Protein AF-A0A221R7F3-F1 (afdb_monomer)

Structure (mmCIF, N/CA/C/O backbone):
data_AF-A0A221R7F3-F1
#
_entry.id   AF-A0A221R7F3-F1
#
loop_
_atom_site.group_PDB
_atom_site.id
_atom_site.type_symbol
_atom_site.label_atom_id
_atom_site.label_alt_id
_atom_site.label_comp_id
_atom_site.label_asym_id
_atom_site.label_entity_id
_atom_site.label_seq_id
_atom_site.pdbx_PDB_ins_code
_atom_site.Cartn_x
_atom_site.Cartn_y
_atom_site.Cartn_z
_atom_site.occupancy
_atom_site.B_iso_or_equiv
_atom_site.auth_seq_id
_atom_site.auth_comp_id
_atom_site.auth_asym_id
_atom_site.auth_atom_id
_atom_site.pdbx_PDB_model_num
ATOM 1 N N . MET A 1 1 ? 41.315 43.083 26.902 1.00 39.09 1 MET A N 1
ATOM 2 C CA . MET A 1 1 ? 41.160 41.706 27.419 1.00 39.09 1 MET A CA 1
ATOM 3 C C . MET A 1 1 ? 39.723 41.309 27.113 1.00 39.09 1 MET A C 1
ATOM 5 O O . MET A 1 1 ? 38.837 41.989 27.598 1.00 39.09 1 MET A O 1
ATOM 9 N N . GLN A 1 2 ? 39.518 40.614 25.988 1.00 39.66 2 GLN A N 1
ATOM 10 C CA . GLN A 1 2 ? 39.105 39.194 25.929 1.00 39.66 2 GLN A CA 1
ATOM 11 C C . GLN A 1 2 ? 37.673 38.991 26.479 1.00 39.66 2 GLN A C 1
ATOM 13 O O . GLN A 1 2 ? 37.412 39.349 27.614 1.00 39.66 2 GLN A O 1
ATOM 18 N N . GLY A 1 3 ? 36.706 38.447 25.741 1.00 36.62 3 GLY A N 1
ATOM 19 C CA . GLY A 1 3 ? 36.850 37.648 24.535 1.00 36.62 3 GLY A CA 1
ATOM 20 C C . GLY A 1 3 ? 35.548 37.349 23.797 1.00 36.62 3 GLY A C 1
ATOM 21 O O . GLY A 1 3 ? 34.474 37.872 24.091 1.00 36.62 3 GLY A O 1
ATOM 22 N N . ASP A 1 4 ? 35.761 36.523 22.783 1.00 44.12 4 ASP A N 1
ATOM 23 C CA . ASP A 1 4 ? 34.890 36.139 21.688 1.00 44.12 4 ASP A CA 1
ATOM 24 C C . ASP A 1 4 ? 33.614 35.406 22.110 1.00 44.12 4 ASP A C 1
ATOM 26 O O . ASP A 1 4 ? 33.637 34.482 22.921 1.00 44.12 4 ASP A O 1
ATOM 30 N N . THR A 1 5 ? 32.508 35.725 21.436 1.00 47.00 5 THR A N 1
ATOM 31 C CA . THR A 1 5 ? 31.373 34.808 21.278 1.00 47.00 5 THR A CA 1
ATOM 32 C C . THR A 1 5 ? 31.070 34.652 19.790 1.00 47.00 5 THR A C 1
ATOM 34 O O . THR A 1 5 ? 30.544 35.544 19.128 1.00 47.00 5 THR A O 1
ATOM 37 N N . MET A 1 6 ? 31.466 33.499 19.245 1.00 37.44 6 MET A N 1
ATOM 38 C CA . MET A 1 6 ? 31.156 33.072 17.882 1.00 37.44 6 MET A CA 1
ATOM 39 C C . MET A 1 6 ? 29.653 32.807 17.739 1.00 37.44 6 MET A C 1
ATOM 41 O O . MET A 1 6 ? 29.117 31.863 18.316 1.00 37.44 6 MET A O 1
ATOM 45 N N . SER A 1 7 ? 28.994 33.615 16.911 1.00 35.41 7 SER A N 1
ATOM 46 C CA . SER A 1 7 ? 27.656 33.356 16.381 1.00 35.41 7 SER A CA 1
ATOM 47 C C . SER A 1 7 ? 27.761 32.355 15.225 1.00 35.41 7 SER A C 1
ATOM 49 O O . SER A 1 7 ? 28.368 32.657 14.198 1.00 35.41 7 SER A O 1
ATOM 51 N N . ARG A 1 8 ? 27.210 31.145 15.389 1.00 36.91 8 ARG A N 1
ATOM 52 C CA . ARG A 1 8 ? 27.026 30.189 14.285 1.00 36.91 8 ARG A CA 1
ATOM 53 C C . ARG A 1 8 ? 25.628 30.365 13.704 1.00 36.91 8 ARG A C 1
ATOM 55 O O . ARG A 1 8 ? 24.631 29.964 14.295 1.00 36.91 8 ARG A O 1
ATOM 62 N N . SER A 1 9 ? 25.589 30.973 12.530 1.00 36.53 9 SER A N 1
ATOM 63 C CA . SER A 1 9 ? 24.445 31.081 11.635 1.00 36.53 9 SER A CA 1
ATOM 64 C C . SER A 1 9 ? 24.071 29.704 11.073 1.00 36.53 9 SER A C 1
ATOM 66 O O . SER A 1 9 ? 24.846 29.079 10.353 1.00 36.53 9 SER A O 1
ATOM 68 N N . ASN A 1 10 ? 22.859 29.240 11.383 1.00 32.44 10 ASN A N 1
ATOM 69 C CA . ASN A 1 10 ? 22.237 28.085 10.737 1.00 32.44 10 ASN A CA 1
ATOM 70 C C . ASN A 1 10 ? 21.698 28.516 9.362 1.00 32.44 10 ASN A C 1
ATOM 72 O O . ASN A 1 10 ? 20.766 29.318 9.275 1.00 32.44 10 ASN A O 1
ATOM 76 N N . HIS A 1 11 ? 22.286 28.001 8.284 1.00 32.34 11 HIS A N 1
ATOM 77 C CA . HIS A 1 11 ? 21.732 28.101 6.936 1.00 32.34 11 HIS A CA 1
ATOM 78 C C . HIS A 1 11 ? 20.815 26.907 6.665 1.00 32.34 11 HIS A C 1
ATOM 80 O O . HIS A 1 11 ? 21.277 25.786 6.482 1.00 32.34 11 HIS A O 1
ATOM 86 N N . SER A 1 12 ? 19.510 27.167 6.599 1.00 35.22 12 SER A N 1
ATOM 87 C CA . SER A 1 12 ? 18.543 26.276 5.958 1.00 35.22 12 SER A CA 1
ATOM 88 C C . SER A 1 12 ? 18.520 26.569 4.455 1.00 35.22 12 SER A C 1
ATOM 90 O O . SER A 1 12 ? 18.252 27.720 4.091 1.00 35.22 12 SER A O 1
ATOM 92 N N . PRO A 1 13 ? 18.715 25.592 3.553 1.00 33.84 13 PRO A N 1
ATOM 93 C CA . PRO A 1 13 ? 18.358 25.797 2.163 1.00 33.84 13 PRO A CA 1
ATOM 94 C C . PRO A 1 13 ? 16.855 25.551 2.000 1.00 33.84 13 PRO A C 1
ATOM 96 O O . PRO A 1 13 ? 16.343 24.442 2.134 1.00 33.84 13 PRO A O 1
ATOM 99 N N . ARG A 1 14 ? 16.146 26.645 1.724 1.00 38.03 14 ARG A N 1
ATOM 100 C CA . ARG A 1 14 ? 14.809 26.650 1.132 1.00 38.03 14 ARG A CA 1
ATOM 101 C C . ARG A 1 14 ? 14.922 26.082 -0.282 1.00 38.03 14 ARG A C 1
ATOM 103 O O . ARG A 1 14 ? 15.573 26.707 -1.115 1.00 38.03 14 ARG A O 1
ATOM 110 N N . PHE A 1 15 ? 14.274 24.956 -0.571 1.00 32.50 15 PHE A N 1
ATOM 111 C CA . PHE A 1 15 ? 14.048 24.559 -1.958 1.00 32.50 15 PHE A CA 1
ATOM 112 C C . PHE A 1 15 ? 12.780 25.224 -2.490 1.00 32.50 15 PHE A C 1
ATOM 114 O O . PHE A 1 15 ? 11.710 25.196 -1.882 1.00 32.50 15 PHE A O 1
ATOM 121 N N . ILE A 1 16 ? 12.996 25.924 -3.596 1.00 37.62 16 ILE A N 1
ATOM 122 C CA . ILE A 1 16 ? 12.083 26.789 -4.328 1.00 37.62 16 ILE A CA 1
ATOM 123 C C . ILE A 1 16 ? 11.103 25.935 -5.138 1.00 37.62 16 ILE A C 1
ATOM 125 O O . ILE A 1 16 ? 11.437 24.863 -5.630 1.00 37.62 16 ILE A O 1
ATOM 129 N N . ALA A 1 17 ? 9.884 26.448 -5.265 1.00 30.77 17 ALA A N 1
ATOM 130 C CA . ALA A 1 17 ? 8.783 25.862 -6.005 1.00 30.77 17 ALA A CA 1
ATOM 131 C C . ALA A 1 17 ? 8.855 26.101 -7.532 1.00 30.77 17 ALA A C 1
ATOM 133 O O . ALA A 1 17 ? 9.401 27.108 -7.977 1.00 30.77 17 ALA A O 1
ATOM 134 N N . ARG A 1 18 ? 8.092 25.261 -8.256 1.00 30.94 18 ARG A N 1
ATOM 135 C CA . ARG A 1 18 ? 7.460 25.446 -9.588 1.00 30.94 18 ARG A CA 1
ATOM 136 C C . A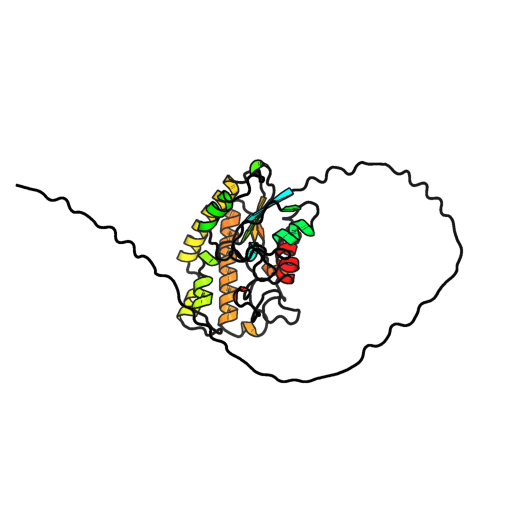RG A 1 18 ? 8.278 25.153 -10.855 1.00 30.94 18 ARG A C 1
ATOM 138 O O . ARG A 1 18 ? 9.318 25.751 -11.087 1.00 30.94 18 ARG A O 1
ATOM 145 N N . GLY A 1 19 ? 7.645 24.398 -11.763 1.00 25.83 19 GLY A N 1
ATOM 146 C CA . GLY A 1 19 ? 7.848 24.523 -13.213 1.00 25.83 19 GLY A CA 1
ATOM 147 C C . GLY A 1 19 ? 7.635 23.229 -13.999 1.00 25.83 19 GLY A C 1
ATOM 148 O O . GLY A 1 19 ? 8.422 22.308 -13.861 1.00 25.83 19 GLY A O 1
ATOM 149 N N . LEU A 1 20 ? 6.583 23.185 -14.822 1.00 36.91 20 LEU A N 1
ATOM 150 C CA . LEU A 1 20 ? 6.204 22.092 -15.728 1.00 36.91 20 LEU A CA 1
ATOM 151 C C . LEU A 1 20 ? 7.287 21.730 -16.759 1.00 36.91 20 LEU A C 1
ATOM 153 O O . LEU A 1 20 ? 7.950 22.626 -17.277 1.00 36.91 20 LEU A O 1
ATOM 157 N N . LEU A 1 21 ? 7.279 20.473 -17.221 1.00 26.44 21 LEU A N 1
ATOM 158 C CA . LEU A 1 21 ? 7.382 20.194 -18.656 1.00 26.44 21 LEU A CA 1
ATOM 159 C C . LEU A 1 21 ? 6.653 18.889 -19.015 1.00 26.44 21 LEU A C 1
ATOM 161 O O . LEU A 1 21 ? 7.060 17.797 -18.632 1.00 26.44 21 LEU A O 1
ATOM 165 N N . ALA A 1 22 ? 5.557 19.038 -19.755 1.00 36.09 22 ALA A N 1
ATOM 166 C CA . ALA A 1 22 ? 4.921 17.967 -20.503 1.00 36.09 22 ALA A CA 1
ATOM 167 C C . ALA A 1 22 ? 5.828 17.556 -21.669 1.00 36.09 22 ALA A C 1
ATOM 169 O O . ALA A 1 22 ? 6.377 18.429 -22.342 1.00 36.09 22 ALA A O 1
ATOM 170 N N . LEU A 1 23 ? 5.923 16.259 -21.966 1.00 27.02 23 LEU A N 1
ATOM 171 C CA . LEU A 1 23 ? 6.353 15.802 -23.283 1.00 27.02 23 LEU A CA 1
ATOM 172 C C . LEU A 1 23 ? 5.525 14.586 -23.704 1.00 27.02 23 LEU A C 1
ATOM 174 O O . LEU A 1 23 ? 5.633 13.502 -23.139 1.00 27.02 23 LEU A O 1
ATOM 178 N N . ALA A 1 24 ? 4.674 14.819 -24.697 1.00 32.50 24 ALA A N 1
ATOM 179 C CA . ALA A 1 24 ? 3.958 13.802 -25.444 1.00 32.50 24 ALA A CA 1
ATOM 180 C C . ALA A 1 24 ? 4.925 13.005 -26.334 1.00 32.50 24 ALA A C 1
ATOM 182 O O . ALA A 1 24 ? 5.857 13.578 -26.902 1.00 32.50 24 ALA A O 1
ATOM 183 N N . ALA A 1 25 ? 4.639 11.722 -26.551 1.00 29.70 25 ALA A N 1
ATOM 184 C CA . ALA A 1 25 ? 5.137 10.991 -27.709 1.00 29.70 25 ALA A CA 1
ATOM 185 C C . ALA A 1 25 ? 4.028 10.091 -28.265 1.00 29.70 25 ALA A C 1
ATOM 187 O O . ALA A 1 25 ? 3.532 9.186 -27.601 1.00 29.70 25 ALA A O 1
ATOM 188 N N . ALA A 1 26 ? 3.627 10.409 -29.492 1.00 30.19 26 ALA A N 1
ATOM 189 C CA . ALA A 1 26 ? 2.661 9.691 -30.303 1.00 30.19 26 ALA A CA 1
ATOM 190 C C . ALA A 1 26 ? 3.291 8.451 -30.955 1.00 30.19 26 ALA A C 1
ATOM 192 O O . ALA A 1 26 ? 4.431 8.518 -31.411 1.00 30.19 26 ALA A O 1
ATOM 193 N N . VAL A 1 27 ? 2.511 7.378 -31.124 1.00 34.59 27 VAL A N 1
ATOM 194 C CA . VAL A 1 27 ? 2.710 6.399 -32.205 1.00 34.59 27 VAL A CA 1
ATOM 195 C C . VAL A 1 27 ? 1.352 6.084 -32.831 1.00 34.59 27 VAL A C 1
ATOM 197 O O . VAL A 1 27 ? 0.358 5.890 -32.136 1.00 34.59 27 VAL A O 1
ATOM 200 N N . GLY A 1 28 ? 1.323 6.159 -34.161 1.00 29.34 28 GLY A N 1
ATOM 201 C CA . GLY A 1 28 ? 0.130 6.240 -34.992 1.00 29.34 28 GLY A CA 1
ATOM 202 C C . GLY A 1 28 ? -0.582 4.924 -35.320 1.00 29.34 28 GLY A C 1
ATOM 203 O O . GLY A 1 28 ? -0.077 3.823 -35.128 1.00 29.34 28 GLY A O 1
ATOM 204 N N . LEU A 1 29 ? -1.782 5.143 -35.863 1.00 30.66 29 LEU A N 1
ATOM 205 C CA . LEU A 1 29 ? -2.780 4.232 -36.424 1.00 30.66 29 LEU A CA 1
ATOM 206 C C . LEU A 1 29 ? -2.246 3.088 -37.303 1.00 30.66 29 LEU A C 1
ATOM 208 O O . LEU A 1 29 ? -1.487 3.319 -38.242 1.00 30.66 29 LEU A O 1
ATOM 212 N N . ALA A 1 30 ? -2.912 1.936 -37.186 1.00 33.00 30 ALA A N 1
ATOM 213 C CA . ALA A 1 30 ? -3.461 1.243 -38.350 1.00 33.00 30 ALA A CA 1
ATOM 214 C C . ALA A 1 30 ? -4.866 0.710 -38.020 1.00 33.00 30 ALA A C 1
ATOM 216 O O . ALA A 1 30 ? -5.049 -0.120 -37.133 1.00 33.00 30 ALA A O 1
ATOM 217 N N . ALA A 1 31 ? -5.861 1.243 -38.730 1.00 32.12 31 ALA A N 1
ATOM 218 C CA . ALA A 1 31 ? -7.251 0.819 -38.691 1.00 32.12 31 ALA A CA 1
ATOM 219 C C . ALA A 1 31 ? -7.449 -0.454 -39.529 1.00 32.12 31 ALA A C 1
ATOM 221 O O . ALA A 1 31 ? -6.941 -0.554 -40.643 1.00 32.12 31 ALA A O 1
ATOM 222 N N . GLY A 1 32 ? -8.251 -1.384 -39.017 1.00 31.16 32 GLY A N 1
ATOM 223 C CA . GLY A 1 32 ? -8.775 -2.528 -39.756 1.00 31.16 32 GLY A CA 1
ATOM 224 C C . GLY A 1 32 ? -10.171 -2.850 -39.242 1.00 31.16 32 GLY A C 1
ATOM 225 O O . GLY A 1 32 ? -10.326 -3.584 -38.273 1.00 31.16 32 GLY A O 1
ATOM 226 N N . ALA A 1 33 ? -11.178 -2.231 -39.855 1.00 33.19 33 ALA A N 1
ATOM 227 C CA . ALA A 1 33 ? -12.586 -2.448 -39.560 1.00 33.19 33 ALA A CA 1
ATOM 228 C C . ALA A 1 33 ? -13.038 -3.828 -40.070 1.00 33.19 33 ALA A C 1
ATOM 230 O O . ALA A 1 33 ? -12.963 -4.105 -41.265 1.00 33.19 33 ALA A O 1
ATOM 231 N N . GLY A 1 34 ? -13.547 -4.662 -39.164 1.00 31.09 34 GLY A N 1
ATOM 232 C CA . GLY A 1 34 ? -14.314 -5.866 -39.470 1.00 31.09 34 GLY A CA 1
ATOM 233 C C . GLY A 1 34 ? -15.691 -5.743 -38.830 1.00 31.09 34 GLY A C 1
ATOM 234 O O . GLY A 1 34 ? -15.816 -5.732 -37.610 1.00 31.09 34 GLY A O 1
ATOM 235 N N . ILE A 1 35 ? -16.707 -5.570 -39.669 1.00 35.06 35 ILE A N 1
ATOM 236 C CA . ILE A 1 35 ? -18.103 -5.334 -39.312 1.00 35.06 35 ILE A CA 1
ATOM 237 C C . ILE A 1 35 ? -18.905 -6.648 -39.427 1.00 35.06 35 ILE A C 1
ATOM 239 O O . ILE A 1 35 ? -18.779 -7.340 -40.435 1.00 35.06 35 ILE A O 1
ATOM 243 N N . MET A 1 36 ? -19.803 -6.856 -38.446 1.00 32.38 36 MET A N 1
ATOM 244 C CA . MET A 1 36 ? -21.012 -7.719 -38.399 1.00 32.38 36 MET A CA 1
ATOM 245 C C . MET A 1 36 ? -20.862 -9.257 -38.248 1.00 32.38 36 MET A C 1
ATOM 247 O O . MET A 1 36 ? -19.869 -9.820 -38.696 1.00 32.38 36 MET A O 1
ATOM 251 N N . PRO A 1 37 ? -21.917 -9.985 -37.788 1.00 37.97 37 PRO A N 1
ATOM 252 C CA . PRO A 1 37 ? -23.093 -9.568 -37.003 1.00 37.97 37 PRO A CA 1
ATOM 253 C C . PRO A 1 37 ? -23.388 -10.449 -35.766 1.00 37.97 37 PRO A C 1
ATOM 255 O O . PRO A 1 37 ? -22.953 -11.590 -35.639 1.00 37.97 37 PRO A O 1
ATOM 258 N N . ALA A 1 38 ? -24.225 -9.898 -34.885 1.00 37.22 38 ALA A N 1
ATOM 259 C CA . ALA A 1 38 ? -24.923 -10.604 -33.820 1.00 37.22 38 ALA A CA 1
ATOM 260 C C . ALA A 1 38 ? -25.932 -11.620 -34.386 1.00 37.22 38 ALA A C 1
ATOM 262 O O . ALA A 1 38 ? -26.772 -11.272 -35.218 1.00 37.22 38 ALA A O 1
ATOM 263 N N . SER A 1 39 ? -25.883 -12.858 -33.899 1.00 39.97 39 SER A N 1
ATOM 264 C CA . SER A 1 39 ? -26.892 -13.889 -34.151 1.00 39.97 39 SER A CA 1
ATOM 265 C C . SER A 1 39 ? -27.828 -14.031 -32.949 1.00 39.97 39 SER A C 1
ATOM 267 O O . SER A 1 39 ? -27.395 -14.161 -31.805 1.00 39.97 39 SER A O 1
ATOM 269 N N . ALA A 1 40 ? -29.118 -13.963 -33.264 1.00 35.16 40 ALA A N 1
ATOM 270 C CA . ALA A 1 40 ? -30.270 -13.928 -32.381 1.00 35.16 40 ALA A CA 1
ATOM 271 C C . ALA A 1 40 ? -30.447 -15.179 -31.500 1.00 35.16 40 ALA A C 1
ATOM 273 O O . ALA A 1 40 ? -30.196 -16.303 -31.931 1.00 35.16 40 ALA A O 1
ATOM 274 N N . ALA A 1 41 ? -30.972 -14.963 -30.293 1.00 41.28 41 ALA A N 1
ATOM 275 C CA . ALA A 1 41 ? -31.596 -16.001 -29.479 1.00 41.28 41 ALA A CA 1
ATOM 276 C C . ALA A 1 41 ? -33.023 -16.298 -29.998 1.00 41.28 41 ALA A C 1
ATOM 278 O O . ALA A 1 41 ? -33.723 -15.357 -30.387 1.00 41.28 41 ALA A O 1
ATOM 279 N N . PRO A 1 42 ? -33.480 -17.563 -30.006 1.00 44.56 42 PRO A N 1
ATOM 280 C CA . PRO A 1 42 ? -34.857 -17.903 -30.352 1.00 44.56 42 PRO A CA 1
ATOM 281 C C . PRO A 1 42 ? -35.838 -17.650 -29.183 1.00 44.56 42 PRO A C 1
ATOM 283 O O . PRO A 1 42 ? -35.414 -17.584 -28.026 1.00 44.56 42 PRO A O 1
ATOM 286 N N . PRO A 1 43 ? -37.147 -17.493 -29.477 1.00 43.72 43 PRO A N 1
ATOM 287 C CA . PRO A 1 43 ? -38.195 -17.243 -28.491 1.00 43.72 43 PRO A CA 1
ATOM 288 C C . PRO A 1 43 ? -38.598 -18.525 -27.750 1.00 43.72 43 PRO A C 1
ATOM 290 O O . PRO A 1 43 ? -38.314 -19.633 -28.195 1.00 43.72 43 PRO A O 1
ATOM 293 N N . GLY A 1 44 ? -39.229 -18.336 -26.590 1.00 36.91 44 GLY A N 1
ATOM 294 C CA . GLY A 1 44 ? -39.457 -19.374 -25.594 1.00 36.91 44 GLY A CA 1
ATOM 295 C C . GLY A 1 44 ? -40.552 -20.393 -25.888 1.00 36.91 44 GLY A C 1
ATOM 296 O O . GLY A 1 44 ? -41.336 -20.254 -26.821 1.00 36.91 44 GLY A O 1
ATOM 297 N N . ASP A 1 45 ? -40.615 -21.368 -24.983 1.00 37.25 45 ASP A N 1
ATOM 298 C CA . ASP A 1 45 ? -41.715 -22.310 -24.846 1.00 37.25 45 ASP A CA 1
ATOM 299 C C . ASP A 1 45 ? -42.454 -22.060 -23.529 1.00 37.25 45 ASP A C 1
ATOM 301 O O . ASP A 1 45 ? -41.885 -22.050 -22.434 1.00 37.25 45 ASP A O 1
ATOM 305 N N . GLN A 1 46 ? -43.751 -21.818 -23.686 1.00 38.97 46 GLN A N 1
ATOM 306 C CA . GLN A 1 46 ? -44.770 -21.891 -22.655 1.00 38.97 46 GLN A CA 1
ATOM 307 C C . GLN A 1 46 ? -45.106 -23.371 -22.474 1.00 38.97 46 GLN A C 1
ATOM 309 O O . GLN A 1 46 ? -45.739 -23.943 -23.358 1.00 38.97 46 GLN A O 1
ATOM 314 N N . ASP A 1 47 ? -44.731 -23.978 -21.346 1.00 43.25 47 ASP A N 1
ATOM 315 C CA . ASP A 1 47 ? -45.283 -25.280 -20.968 1.00 43.25 47 ASP A CA 1
ATOM 316 C C . ASP A 1 47 ? -46.226 -25.134 -19.768 1.00 43.25 47 ASP A C 1
ATOM 318 O O . ASP A 1 47 ? -45.851 -24.843 -18.628 1.00 43.25 47 ASP A O 1
ATOM 322 N N . THR A 1 48 ? -47.505 -25.275 -20.092 1.00 47.72 48 THR A N 1
ATOM 323 C CA . THR A 1 48 ? -48.650 -25.371 -19.197 1.00 47.72 48 THR A CA 1
ATOM 324 C C . THR A 1 48 ? -48.690 -26.765 -18.578 1.00 47.72 48 THR A C 1
ATOM 326 O O . THR A 1 48 ? -48.985 -27.729 -19.279 1.00 47.72 48 THR A O 1
ATOM 329 N N . GLY A 1 49 ? -48.482 -26.906 -17.265 1.00 36.41 49 GLY A N 1
ATOM 330 C CA . GLY A 1 49 ? -48.482 -28.254 -16.692 1.00 36.41 49 GLY A CA 1
ATOM 331 C C . GLY A 1 49 ? -48.536 -28.371 -15.174 1.00 36.41 49 GLY A C 1
ATOM 332 O O . GLY A 1 49 ? -47.533 -28.638 -14.534 1.00 36.41 49 GLY A O 1
ATOM 333 N N . VAL A 1 50 ? -49.755 -28.300 -14.639 1.00 41.81 50 VAL A N 1
ATOM 334 C CA . VAL A 1 50 ? -50.236 -29.033 -13.451 1.00 41.81 50 VAL A CA 1
ATOM 335 C C . VAL A 1 50 ? -49.593 -28.701 -12.092 1.00 41.81 50 VAL A C 1
ATOM 337 O O . VAL A 1 50 ? -48.548 -29.201 -11.685 1.00 41.81 50 VAL A O 1
ATOM 340 N N . ALA A 1 51 ? -50.367 -27.949 -11.310 1.00 45.38 51 ALA A N 1
ATOM 341 C CA . ALA A 1 51 ? -50.224 -27.788 -9.873 1.00 45.38 51 ALA A CA 1
ATOM 342 C C . ALA A 1 51 ? -50.109 -29.136 -9.130 1.00 45.38 51 ALA A C 1
ATOM 344 O O . ALA A 1 51 ? -51.023 -29.963 -9.154 1.00 45.38 51 ALA A O 1
ATOM 345 N N . ARG A 1 52 ? -49.031 -29.307 -8.360 1.00 43.84 52 ARG A N 1
ATOM 346 C CA . ARG A 1 52 ? -49.018 -30.162 -7.168 1.00 43.84 52 ARG A CA 1
ATOM 347 C C . ARG A 1 52 ? -48.709 -29.292 -5.960 1.00 43.84 52 ARG A C 1
ATOM 349 O O . ARG A 1 52 ? -47.597 -28.806 -5.794 1.00 43.84 52 ARG A O 1
ATOM 356 N N . ALA A 1 53 ? -49.724 -29.097 -5.124 1.00 46.44 53 ALA A N 1
ATOM 357 C CA . ALA A 1 53 ? -49.572 -28.503 -3.809 1.00 46.44 53 ALA A CA 1
ATOM 358 C C . ALA A 1 53 ? -48.685 -29.416 -2.950 1.00 46.44 53 ALA A C 1
ATOM 360 O O . ALA A 1 53 ? -49.101 -30.507 -2.561 1.00 46.44 53 ALA A O 1
ATOM 361 N N . VAL A 1 54 ? -47.465 -28.971 -2.659 1.00 45.53 54 VAL A N 1
ATOM 362 C CA . VAL A 1 54 ? -46.622 -29.565 -1.619 1.00 45.53 54 VAL A CA 1
ATOM 363 C C . VAL A 1 54 ? -46.781 -28.679 -0.389 1.00 45.53 54 VAL A C 1
ATOM 365 O O . VAL A 1 54 ? -46.219 -27.588 -0.314 1.00 45.53 54 VAL A O 1
ATOM 368 N N . GLN A 1 55 ? -47.621 -29.105 0.555 1.00 49.97 55 GLN A N 1
ATOM 369 C CA . GLN A 1 55 ? -47.696 -28.479 1.874 1.00 49.97 55 GLN A CA 1
ATOM 370 C C . GLN A 1 55 ? -46.430 -28.848 2.652 1.00 49.97 55 GLN A C 1
ATOM 372 O O . GLN A 1 55 ? -46.381 -29.871 3.329 1.00 49.97 55 GLN A O 1
ATOM 377 N N . SER A 1 56 ? -45.400 -28.011 2.559 1.00 48.62 56 SER A N 1
ATOM 378 C CA . SER A 1 56 ? -44.290 -28.031 3.510 1.00 48.62 56 SER A CA 1
ATOM 379 C C . SER A 1 56 ? -44.617 -27.075 4.648 1.00 48.62 56 SER A C 1
ATOM 381 O O . SER A 1 56 ? -44.476 -25.860 4.522 1.00 48.62 56 SER A O 1
ATOM 383 N N . ALA A 1 57 ? -45.058 -27.631 5.776 1.00 53.34 57 ALA A N 1
ATOM 384 C CA . ALA A 1 57 ? -45.121 -26.926 7.048 1.00 53.34 57 ALA A CA 1
ATOM 385 C C . ALA A 1 57 ? -43.689 -26.638 7.538 1.00 53.34 57 ALA A C 1
ATOM 387 O O . ALA A 1 57 ? -43.135 -27.357 8.368 1.00 53.34 57 ALA A O 1
ATOM 388 N N . ALA A 1 58 ? -43.066 -25.587 7.002 1.00 51.47 58 ALA A N 1
ATOM 389 C CA . ALA A 1 58 ? -41.835 -25.039 7.547 1.00 51.47 58 ALA A CA 1
ATOM 390 C C . ALA A 1 58 ? -42.195 -24.179 8.762 1.00 51.47 58 ALA A C 1
ATOM 392 O O . ALA A 1 58 ? -42.709 -23.067 8.650 1.00 51.47 58 ALA A O 1
ATOM 393 N N . LYS A 1 59 ? -41.949 -24.730 9.950 1.00 44.75 59 LYS A N 1
ATOM 394 C CA . LYS A 1 59 ? -42.007 -24.013 11.221 1.00 44.75 59 LYS A CA 1
ATOM 395 C C . LYS A 1 59 ? -40.961 -22.893 11.165 1.00 44.75 59 LYS A C 1
ATOM 397 O O . LYS A 1 59 ? -39.774 -23.144 11.353 1.00 44.75 59 LYS A O 1
ATOM 402 N N . ALA A 1 60 ? -41.399 -21.675 10.853 1.00 49.47 60 ALA A N 1
ATOM 403 C CA . ALA A 1 60 ? -40.569 -20.479 10.879 1.00 49.47 60 ALA A CA 1
ATOM 404 C C . ALA A 1 60 ? -40.131 -20.209 12.326 1.00 49.47 60 ALA A C 1
ATOM 406 O O . ALA A 1 60 ? -40.846 -19.597 13.118 1.00 49.47 60 ALA A O 1
ATOM 407 N N . GLY A 1 61 ? -38.956 -20.719 12.692 1.00 45.41 61 GLY A N 1
ATOM 408 C CA . GLY A 1 61 ? -38.238 -20.269 13.873 1.00 45.41 61 GLY A CA 1
ATOM 409 C C . GLY A 1 61 ? -37.745 -18.853 13.612 1.00 45.41 61 GLY A C 1
ATOM 410 O O . GLY A 1 61 ? -36.755 -18.668 12.911 1.00 45.41 61 GLY A O 1
ATOM 411 N N . GLY A 1 62 ? -38.452 -17.862 14.156 1.00 47.66 62 GLY A N 1
ATOM 412 C CA . GLY A 1 62 ? -38.057 -16.454 14.176 1.00 47.66 62 GLY A CA 1
ATOM 413 C C . GLY A 1 62 ? -36.826 -16.218 15.050 1.00 47.66 62 GLY A C 1
ATOM 414 O O . GLY A 1 62 ? -36.905 -15.555 16.082 1.00 47.66 62 GLY A O 1
ATOM 415 N N . GLY A 1 63 ? -35.681 -16.767 14.647 1.00 46.09 63 GLY A N 1
ATOM 416 C CA . GLY A 1 63 ? -34.394 -16.339 15.165 1.00 46.09 63 GLY A CA 1
ATOM 417 C C . GLY A 1 63 ? -34.147 -14.912 14.696 1.00 46.09 63 GLY A C 1
ATOM 418 O O . GLY A 1 63 ? -33.929 -14.680 13.509 1.00 46.09 63 GLY A O 1
ATOM 419 N N . LYS A 1 64 ? -34.194 -13.948 15.620 1.00 51.59 64 LYS A N 1
ATOM 420 C CA . LYS A 1 64 ? -33.601 -12.623 15.408 1.00 51.59 64 LYS A CA 1
ATOM 421 C C . LYS A 1 64 ? -32.185 -12.852 14.853 1.00 51.59 64 LYS A C 1
ATOM 423 O O . LYS A 1 64 ? -31.466 -13.639 15.475 1.00 51.59 64 LYS A O 1
ATOM 428 N N . PRO A 1 65 ? -31.779 -12.230 13.727 1.00 53.03 65 PRO A N 1
ATOM 429 C CA . PRO A 1 65 ? -30.407 -12.345 13.253 1.00 53.03 65 PRO A CA 1
ATOM 430 C C . PRO A 1 65 ? -29.483 -12.040 14.429 1.00 53.03 65 PRO A C 1
ATOM 432 O O . PRO A 1 65 ? -29.651 -11.009 15.091 1.00 53.03 65 PRO A O 1
ATOM 435 N N . ALA A 1 66 ? -28.572 -12.963 14.745 1.00 55.59 66 ALA A N 1
ATOM 436 C CA . ALA A 1 66 ? -27.507 -12.657 15.686 1.00 55.59 66 ALA A CA 1
ATOM 437 C C . ALA A 1 66 ? -26.835 -11.364 15.194 1.00 55.59 66 ALA A C 1
ATOM 439 O O . ALA A 1 66 ? -26.675 -11.219 13.977 1.00 55.59 66 ALA A O 1
ATOM 440 N N . PRO A 1 67 ? -26.494 -10.408 16.078 1.00 52.56 67 PRO A N 1
ATOM 441 C CA . PRO A 1 67 ? -25.756 -9.228 15.660 1.00 52.56 67 PRO A CA 1
ATOM 442 C C . PRO A 1 67 ? -24.534 -9.694 14.869 1.00 52.56 67 PRO A C 1
ATOM 444 O O . PRO A 1 67 ? -23.677 -10.390 15.412 1.00 52.56 67 PRO A O 1
ATOM 447 N N . SER A 1 68 ? -24.491 -9.371 13.576 1.00 57.75 68 SER A N 1
ATOM 448 C CA . SER A 1 68 ? -23.274 -9.519 12.791 1.00 57.75 68 SER A CA 1
ATOM 449 C C . SER A 1 68 ? -22.307 -8.499 13.372 1.00 57.75 68 SER A C 1
ATOM 451 O O . SER A 1 68 ? -22.468 -7.301 13.147 1.00 57.75 68 SER A O 1
ATOM 453 N N . THR A 1 69 ? -21.395 -8.935 14.238 1.00 84.19 69 THR A N 1
ATOM 454 C CA . THR A 1 69 ? -20.370 -8.048 14.782 1.00 84.19 69 THR A CA 1
ATOM 455 C C . THR A 1 69 ? -19.411 -7.736 13.645 1.00 84.19 69 THR A C 1
ATOM 457 O O . THR A 1 69 ? -18.571 -8.569 13.303 1.00 84.19 69 THR A O 1
ATOM 460 N N . THR A 1 70 ? -19.576 -6.571 13.026 1.00 93.94 70 THR A N 1
ATOM 461 C CA . THR A 1 70 ? -18.632 -6.076 12.030 1.00 93.94 70 THR A CA 1
ATOM 462 C C . THR A 1 70 ? -17.296 -5.757 12.697 1.00 93.94 70 THR A C 1
ATOM 464 O O . THR A 1 70 ? -17.226 -5.350 13.860 1.00 93.94 70 THR A O 1
ATOM 467 N N . VAL A 1 71 ? -16.211 -5.962 11.959 1.00 97.00 71 VAL A N 1
ATOM 468 C CA . VAL A 1 71 ? -14.861 -5.573 12.348 1.00 97.00 71 VAL A CA 1
ATOM 469 C C . VAL A 1 71 ? -14.623 -4.154 11.854 1.00 97.00 71 VAL A C 1
ATOM 471 O O . VAL A 1 71 ? -14.565 -3.909 10.649 1.00 97.00 71 VAL A O 1
ATOM 474 N N . ALA A 1 72 ? -14.459 -3.224 12.796 1.00 98.12 72 ALA A N 1
ATOM 475 C CA . ALA A 1 72 ? -14.064 -1.859 12.483 1.00 98.12 72 ALA A CA 1
ATOM 476 C C . ALA A 1 72 ? -12.673 -1.853 11.831 1.00 98.12 72 ALA A C 1
ATOM 478 O O . ALA A 1 72 ? -11.707 -2.384 12.395 1.00 98.12 72 ALA A O 1
ATOM 479 N N . TYR A 1 73 ? -12.597 -1.245 10.652 1.00 98.69 73 TYR A N 1
ATOM 480 C CA . TYR A 1 73 ? -11.450 -1.292 9.758 1.00 98.69 73 TYR A CA 1
ATOM 481 C C . TYR A 1 73 ? -10.922 0.117 9.454 1.00 98.69 73 TYR A C 1
ATOM 483 O O . TYR A 1 73 ? -11.685 1.037 9.161 1.00 98.69 73 TYR A O 1
ATOM 491 N N . VAL A 1 74 ? -9.602 0.293 9.537 1.00 98.88 74 VAL A N 1
ATOM 492 C CA . VAL A 1 74 ? -8.891 1.519 9.149 1.00 98.88 74 VAL A CA 1
ATOM 493 C C . VAL A 1 74 ? -7.860 1.200 8.068 1.00 98.88 74 VAL A C 1
ATOM 495 O O . VAL A 1 74 ? -7.070 0.270 8.217 1.00 98.88 74 VAL A O 1
ATOM 498 N N . ALA A 1 75 ? -7.822 2.000 7.008 1.00 98.88 75 ALA A N 1
ATOM 499 C CA . ALA A 1 75 ? -6.815 1.892 5.957 1.00 98.88 75 ALA A CA 1
ATOM 500 C C . ALA A 1 75 ? -5.829 3.069 6.023 1.00 98.88 75 ALA A C 1
ATOM 502 O O . ALA A 1 75 ? -6.244 4.224 6.143 1.00 98.88 75 ALA A O 1
ATOM 503 N N . LEU A 1 76 ? -4.530 2.771 5.971 1.00 98.94 76 LEU A N 1
ATOM 504 C CA . LEU A 1 76 ? -3.415 3.726 6.029 1.00 98.94 76 LEU A CA 1
ATOM 505 C C . LEU A 1 76 ? -2.435 3.448 4.886 1.00 98.94 76 LEU A C 1
ATOM 507 O O . LEU A 1 76 ? -2.518 2.412 4.241 1.00 98.94 76 LEU A O 1
ATOM 511 N N . GLY A 1 77 ? -1.456 4.320 4.682 1.00 98.88 77 GLY A N 1
ATOM 512 C CA . GLY A 1 77 ? -0.354 4.062 3.761 1.00 98.88 77 GLY A CA 1
ATOM 513 C C . GLY A 1 77 ? -0.343 4.981 2.553 1.00 98.88 77 GLY A C 1
ATOM 514 O O . GLY A 1 77 ? -0.686 6.159 2.659 1.00 98.88 77 GLY A O 1
ATOM 515 N N . ASP A 1 78 ? 0.103 4.450 1.426 1.00 98.88 78 ASP A N 1
ATOM 516 C CA . ASP A 1 78 ? 0.399 5.211 0.216 1.00 98.88 78 ASP A CA 1
ATOM 517 C C . ASP A 1 78 ? -0.718 5.157 -0.845 1.00 98.88 78 ASP A C 1
ATOM 519 O O . ASP A 1 78 ? -1.870 4.809 -0.563 1.00 98.88 78 ASP A O 1
ATOM 523 N N . SER A 1 79 ? -0.377 5.521 -2.084 1.00 98.56 79 SER A N 1
ATOM 524 C CA . SER A 1 79 ? -1.280 5.554 -3.238 1.00 98.56 79 SER A CA 1
ATOM 525 C C . SER A 1 79 ? -1.991 4.225 -3.504 1.00 98.56 79 SER A C 1
ATOM 527 O O . SER A 1 79 ? -3.155 4.226 -3.916 1.00 98.56 79 SER A O 1
ATOM 529 N N . TYR A 1 80 ? -1.346 3.092 -3.217 1.00 98.81 80 TYR A N 1
ATOM 530 C CA . TYR A 1 80 ? -1.942 1.777 -3.428 1.00 98.81 80 TYR A CA 1
ATOM 531 C C . TYR A 1 80 ? -3.086 1.529 -2.448 1.00 98.81 80 TYR A C 1
ATOM 533 O O . TYR A 1 80 ? -4.119 0.995 -2.836 1.00 98.81 80 TYR A O 1
ATOM 541 N N . THR A 1 81 ? -2.978 1.995 -1.205 1.00 98.88 81 THR A N 1
ATOM 542 C CA . THR A 1 81 ? -4.108 1.938 -0.268 1.00 98.88 81 THR A CA 1
ATOM 543 C C . THR A 1 81 ? -5.128 3.049 -0.513 1.00 98.88 81 THR A C 1
ATOM 545 O O . THR A 1 81 ? -6.326 2.842 -0.302 1.00 98.88 81 THR A O 1
ATOM 548 N N . ALA A 1 82 ? -4.701 4.209 -1.015 1.00 98.81 82 ALA A N 1
ATOM 549 C CA . ALA A 1 82 ? -5.611 5.298 -1.368 1.00 98.81 82 ALA A CA 1
ATOM 550 C C . ALA A 1 82 ? -6.583 4.903 -2.498 1.00 98.81 82 ALA A C 1
ATOM 552 O O . ALA A 1 82 ? -7.751 5.301 -2.478 1.00 98.81 82 ALA A O 1
ATOM 553 N N . GLY A 1 83 ? -6.143 4.061 -3.435 1.00 98.62 83 GLY A N 1
ATOM 554 C CA . GLY A 1 83 ? -6.933 3.678 -4.606 1.00 98.62 83 GLY A CA 1
ATOM 555 C C . GLY A 1 83 ? -6.592 4.464 -5.866 1.00 98.62 83 GLY A C 1
ATOM 556 O O . GLY A 1 83 ? -7.441 4.574 -6.751 1.00 98.62 83 GLY A O 1
ATOM 557 N N . GLN A 1 84 ? -5.403 5.063 -5.927 1.00 98.62 84 GLN A N 1
ATOM 558 C CA . GLN A 1 84 ? -4.933 5.757 -7.121 1.00 98.62 84 GLN A CA 1
ATOM 559 C C . GLN A 1 84 ? -4.918 4.802 -8.315 1.00 98.62 84 GLN A C 1
ATOM 561 O O . GLN A 1 84 ? -4.565 3.641 -8.174 1.00 98.62 84 GLN A O 1
ATOM 566 N N . GLY A 1 85 ? -5.324 5.276 -9.487 1.00 97.88 85 GLY A N 1
ATOM 567 C CA . GLY A 1 85 ? -5.545 4.431 -10.660 1.00 97.88 85 GLY A CA 1
ATOM 568 C C . GLY A 1 85 ? -6.968 3.892 -10.797 1.00 97.88 85 GLY A C 1
ATOM 569 O O . GLY A 1 85 ? -7.298 3.289 -11.819 1.00 97.88 85 GLY A O 1
ATOM 570 N N . ALA A 1 86 ? -7.832 4.119 -9.805 1.00 97.56 86 ALA A N 1
ATOM 571 C CA . ALA A 1 86 ? -9.219 3.677 -9.829 1.00 97.56 86 ALA A CA 1
ATOM 572 C C . ALA A 1 86 ? -10.175 4.797 -9.402 1.00 97.56 86 ALA A C 1
ATOM 574 O O . ALA A 1 86 ? -10.886 4.692 -8.396 1.00 97.56 86 ALA A O 1
ATOM 575 N N . GLY A 1 87 ? -10.184 5.886 -10.177 1.00 94.06 87 GLY A N 1
ATOM 576 C CA . GLY A 1 87 ? -11.128 6.988 -10.005 1.00 94.06 87 GLY A CA 1
ATOM 577 C C . GLY A 1 87 ? -12.609 6.560 -10.101 1.00 94.06 87 GLY A C 1
ATOM 578 O O . GLY A 1 87 ? -12.921 5.438 -10.508 1.00 94.06 87 GLY A O 1
ATOM 579 N N . PRO A 1 88 ? -13.558 7.445 -9.741 1.00 97.06 88 PRO A N 1
ATOM 580 C CA . PRO A 1 88 ? -13.355 8.835 -9.323 1.00 97.06 88 PRO A CA 1
ATOM 581 C C . PRO A 1 88 ? -12.745 8.963 -7.918 1.00 97.06 88 PRO A C 1
ATOM 583 O O . PRO A 1 88 ? -12.801 8.022 -7.125 1.00 97.06 88 PRO A O 1
ATOM 586 N N . TYR A 1 89 ? -12.185 10.138 -7.614 1.00 97.62 89 TYR A N 1
ATOM 587 C CA . TYR A 1 89 ? -11.542 10.448 -6.334 1.00 97.62 89 TYR A CA 1
ATOM 588 C C . TYR A 1 89 ? -12.365 11.456 -5.531 1.00 97.62 89 TYR A C 1
ATOM 590 O O . TYR A 1 89 ? -12.761 12.494 -6.063 1.00 97.62 89 TYR A O 1
ATOM 598 N N . PHE A 1 90 ? -12.583 11.187 -4.241 1.00 95.44 90 PHE A N 1
ATOM 599 C CA . PHE A 1 90 ? -13.189 12.174 -3.334 1.00 95.44 90 PHE A CA 1
ATOM 600 C C . PHE A 1 90 ? -12.148 13.152 -2.772 1.00 95.44 90 PHE A C 1
ATOM 602 O O . PHE A 1 90 ? -12.498 14.234 -2.309 1.00 95.44 90 PHE A O 1
ATOM 609 N N . ASP A 1 91 ? -10.873 12.766 -2.828 1.00 94.81 91 ASP A N 1
ATOM 610 C CA . ASP A 1 91 ? -9.715 13.598 -2.526 1.00 94.81 91 ASP A CA 1
ATOM 611 C C . ASP A 1 91 ? -8.688 13.418 -3.647 1.00 94.81 91 ASP A C 1
ATOM 613 O O . ASP A 1 91 ? -8.057 12.367 -3.765 1.00 94.81 91 ASP A O 1
ATOM 617 N N . THR A 1 92 ? -8.528 14.447 -4.475 1.00 94.50 92 THR A N 1
ATOM 618 C CA . THR A 1 92 ? -7.583 14.463 -5.600 1.00 94.50 92 THR A CA 1
ATOM 619 C C . THR A 1 92 ? -6.159 14.837 -5.187 1.00 94.50 92 THR A C 1
ATOM 621 O O . THR A 1 92 ? -5.253 14.740 -6.003 1.00 94.50 92 THR A O 1
ATOM 624 N N . THR A 1 93 ? -5.936 15.278 -3.944 1.00 96.31 93 THR A N 1
ATOM 625 C CA . THR A 1 93 ? -4.582 15.524 -3.418 1.00 96.31 93 THR A CA 1
ATOM 626 C C . THR A 1 93 ? -3.949 14.204 -3.001 1.00 96.31 93 THR A C 1
ATOM 628 O O . THR A 1 93 ? -2.817 13.912 -3.368 1.00 96.31 93 THR A O 1
ATOM 631 N N . CYS A 1 94 ? -4.706 13.381 -2.276 1.00 98.06 94 CYS A N 1
ATOM 632 C CA . CYS A 1 94 ? -4.256 12.064 -1.836 1.00 98.06 94 CYS A CA 1
ATOM 633 C C . CYS A 1 94 ? -4.638 10.921 -2.789 1.00 98.06 94 CYS A C 1
ATOM 635 O O . CYS A 1 94 ? -4.277 9.781 -2.503 1.00 98.06 94 CYS A O 1
ATOM 637 N N 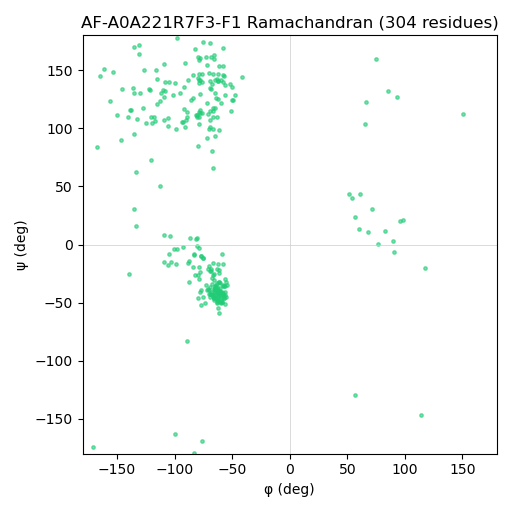. TYR A 1 95 ? -5.361 11.202 -3.880 1.00 98.12 95 TYR A N 1
ATOM 638 C CA . TYR A 1 95 ? -5.918 10.209 -4.813 1.00 98.12 95 TYR A CA 1
ATOM 639 C C . TYR A 1 95 ? -6.728 9.111 -4.110 1.00 98.12 95 TYR A C 1
ATOM 641 O O . TYR A 1 95 ? -6.612 7.921 -4.407 1.00 98.12 95 TYR A O 1
ATOM 649 N N . ARG A 1 96 ? -7.573 9.505 -3.149 1.00 98.44 96 ARG A N 1
ATOM 650 C CA . ARG A 1 96 ? -8.436 8.549 -2.449 1.00 98.44 96 ARG A CA 1
ATOM 651 C C . ARG A 1 96 ? -9.662 8.246 -3.297 1.00 98.44 96 ARG A C 1
ATOM 653 O O . ARG A 1 96 ? -10.505 9.122 -3.516 1.00 98.44 96 ARG A O 1
ATOM 660 N N . SER A 1 97 ? -9.742 7.013 -3.789 1.00 98.38 97 SER A N 1
ATOM 661 C CA . SER A 1 97 ? -10.855 6.562 -4.628 1.00 98.38 97 SER A CA 1
ATOM 662 C C . SER A 1 97 ? -12.168 6.617 -3.853 1.00 98.38 97 SER A C 1
ATOM 664 O O . SER A 1 97 ? -12.219 6.270 -2.675 1.00 98.38 97 SER A O 1
ATOM 666 N N . THR A 1 98 ? -13.243 7.029 -4.519 1.00 97.56 98 THR A N 1
ATOM 667 C CA . THR A 1 98 ? -14.606 7.025 -3.974 1.00 97.56 98 THR A CA 1
ATOM 668 C C . THR A 1 98 ? -15.238 5.636 -3.996 1.00 97.56 98 THR A C 1
ATOM 670 O O . THR A 1 98 ? -16.173 5.392 -3.241 1.00 97.56 98 THR A O 1
ATOM 673 N N . THR A 1 99 ? -14.779 4.730 -4.866 1.00 96.94 99 THR A N 1
ATOM 674 C CA . THR A 1 99 ? -15.520 3.482 -5.144 1.00 96.94 99 THR A CA 1
ATOM 675 C C . THR A 1 99 ? -14.665 2.231 -5.279 1.00 96.94 99 THR A C 1
ATOM 677 O O . THR A 1 99 ? -15.176 1.137 -5.072 1.00 96.94 99 THR A O 1
ATOM 680 N N . SER A 1 100 ? -13.395 2.370 -5.651 1.00 97.81 100 SER A N 1
ATOM 681 C CA . SER A 1 100 ? -12.654 1.274 -6.282 1.00 97.81 100 SER A CA 1
ATOM 682 C C . SER A 1 100 ? -11.249 1.087 -5.712 1.00 97.81 100 SER A C 1
ATOM 684 O O . SER A 1 100 ? -10.356 0.630 -6.413 1.00 97.81 100 SER A O 1
ATOM 686 N N . SER A 1 101 ? -11.050 1.411 -4.432 1.00 98.69 101 SER A N 1
ATOM 687 C CA . SER A 1 101 ? -9.853 1.016 -3.677 1.00 98.69 101 SER A CA 1
ATOM 688 C C . SER A 1 101 ? -10.082 -0.325 -2.974 1.00 98.69 101 SER A C 1
ATOM 690 O O . SER A 1 101 ? -11.221 -0.685 -2.664 1.00 98.69 101 SER A O 1
ATOM 692 N N . TYR A 1 102 ? -9.015 -1.069 -2.666 1.00 98.75 102 TYR A N 1
ATOM 693 C CA . TYR A 1 102 ? -9.172 -2.338 -1.948 1.00 98.75 102 TYR A CA 1
ATOM 694 C C . TYR A 1 102 ? -9.828 -2.187 -0.559 1.00 98.75 102 TYR A C 1
ATOM 696 O O . TYR A 1 102 ? -10.601 -3.078 -0.199 1.00 98.75 102 TYR A O 1
ATOM 704 N N . PRO A 1 103 ? -9.633 -1.083 0.205 1.00 98.69 103 PRO A N 1
ATOM 705 C CA . PRO A 1 103 ? -10.387 -0.879 1.434 1.00 98.69 103 PRO A CA 1
ATOM 706 C C . PRO A 1 103 ? -11.896 -0.762 1.202 1.00 98.69 103 PRO A C 1
ATOM 708 O O . PRO A 1 103 ? -12.683 -1.298 1.980 1.00 98.69 103 PRO A O 1
ATOM 711 N N . ILE A 1 104 ? -12.305 -0.094 0.118 1.00 98.56 104 ILE A N 1
ATOM 712 C CA . ILE A 1 104 ? -13.722 0.059 -0.240 1.00 98.56 104 ILE A CA 1
ATOM 713 C C . ILE A 1 104 ? -14.307 -1.273 -0.710 1.00 98.56 104 ILE A C 1
ATOM 715 O O . ILE A 1 104 ? -15.428 -1.611 -0.340 1.00 98.56 104 ILE A O 1
ATOM 719 N N . PHE A 1 105 ? -13.561 -2.073 -1.474 1.00 98.75 105 PHE A N 1
ATOM 720 C CA . PHE A 1 105 ? -14.012 -3.422 -1.821 1.00 98.75 105 PHE A CA 1
ATOM 721 C C . PHE A 1 105 ? -14.123 -4.329 -0.592 1.00 98.75 105 PHE A C 1
ATOM 723 O O . PHE A 1 105 ? -15.079 -5.094 -0.505 1.00 98.75 105 PHE A O 1
ATOM 730 N N . ALA A 1 106 ? -13.218 -4.208 0.385 1.00 98.50 106 ALA A N 1
ATOM 731 C CA . ALA A 1 106 ? -13.333 -4.945 1.640 1.00 98.50 106 ALA A CA 1
ATOM 732 C C . ALA A 1 106 ? -14.641 -4.625 2.378 1.00 98.50 106 ALA A C 1
ATOM 734 O O . ALA A 1 106 ? -15.343 -5.549 2.776 1.00 98.50 106 ALA A O 1
ATOM 735 N N . ASP A 1 107 ? -14.991 -3.344 2.489 1.00 98.06 107 ASP A N 1
ATOM 736 C CA . ASP A 1 107 ? -16.233 -2.868 3.114 1.00 98.06 107 ASP A CA 1
ATOM 737 C C . ASP A 1 107 ? -17.496 -3.294 2.347 1.00 98.06 107 ASP A C 1
ATOM 739 O O . ASP A 1 107 ? -18.446 -3.836 2.906 1.00 98.06 107 ASP A O 1
ATOM 743 N N . THR A 1 108 ? -17.497 -3.095 1.029 1.00 97.88 108 THR A N 1
ATOM 744 C CA . THR A 1 108 ? -18.701 -3.274 0.202 1.00 97.88 108 THR A CA 1
ATOM 745 C C . THR A 1 108 ? -18.970 -4.724 -0.188 1.00 97.88 108 THR A C 1
ATOM 747 O O . THR A 1 108 ? -20.122 -5.085 -0.436 1.00 97.88 108 THR A O 1
ATOM 750 N N . LEU A 1 109 ? -17.935 -5.568 -0.256 1.00 97.94 109 LEU A N 1
ATOM 751 C CA . LEU A 1 109 ? -18.056 -6.970 -0.670 1.00 97.94 109 LEU A CA 1
ATOM 752 C C . LEU A 1 109 ? -17.997 -7.954 0.506 1.00 97.94 109 LEU A C 1
ATOM 754 O O . LEU A 1 109 ? -18.400 -9.105 0.340 1.00 97.94 109 LEU A O 1
ATOM 758 N N . ASN A 1 110 ? -17.544 -7.535 1.694 1.00 96.56 110 ASN A N 1
ATOM 759 C CA . ASN A 1 110 ? -17.591 -8.357 2.903 1.00 96.56 110 ASN A CA 1
ATOM 760 C C . ASN A 1 110 ? -18.431 -7.687 4.002 1.00 96.56 110 ASN A C 1
ATOM 762 O O . ASN A 1 110 ? -17.961 -6.821 4.727 1.00 96.56 110 ASN A O 1
ATOM 766 N N . SER A 1 111 ? -19.651 -8.197 4.211 1.00 95.88 111 SER A N 1
ATOM 767 C CA . SER A 1 111 ? -20.607 -7.713 5.229 1.00 95.88 111 SER A CA 1
ATOM 768 C C . SER A 1 111 ? -20.130 -7.753 6.693 1.00 95.88 111 SER A C 1
ATOM 770 O O . SER A 1 111 ? -20.843 -7.281 7.579 1.00 95.88 111 SER A O 1
ATOM 772 N N . ARG A 1 112 ? -18.970 -8.359 6.976 1.00 96.62 112 ARG A N 1
ATOM 773 C CA . ARG A 1 112 ? -18.340 -8.383 8.306 1.00 96.62 112 ARG A CA 1
ATOM 774 C C . ARG A 1 112 ? -17.253 -7.326 8.466 1.00 96.62 112 ARG A C 1
ATOM 776 O O . ARG A 1 112 ? -16.694 -7.221 9.553 1.00 96.62 112 ARG A O 1
ATOM 783 N N . VAL A 1 113 ? -16.934 -6.565 7.428 1.00 97.88 113 VAL A N 1
ATOM 784 C CA . VAL A 1 113 ? -15.964 -5.469 7.462 1.00 97.88 113 VAL A CA 1
ATOM 785 C C . VAL A 1 113 ? -16.731 -4.152 7.457 1.00 97.88 113 VAL A C 1
ATOM 787 O O . VAL A 1 113 ? -17.757 -4.034 6.802 1.00 97.88 113 VAL A O 1
ATOM 790 N N . ASP A 1 114 ? -16.255 -3.190 8.241 1.00 97.75 114 ASP A N 1
ATOM 791 C CA . ASP A 1 114 ? -16.845 -1.855 8.354 1.00 97.75 114 ASP A CA 1
ATOM 792 C C . ASP A 1 114 ? -15.711 -0.826 8.310 1.00 97.75 114 ASP A C 1
ATOM 794 O O . ASP A 1 114 ? -15.022 -0.580 9.313 1.00 97.75 114 ASP A O 1
ATOM 798 N N . LEU A 1 115 ? -15.451 -0.296 7.112 1.00 98.25 115 LEU A N 1
ATOM 799 C CA . LEU A 1 115 ? -14.406 0.689 6.856 1.00 98.25 115 LEU A CA 1
ATOM 800 C C . LEU A 1 115 ? -14.782 2.019 7.505 1.00 98.25 115 LEU A C 1
ATOM 802 O O . LEU A 1 115 ? -15.615 2.783 7.025 1.00 98.25 115 LEU A O 1
ATOM 806 N N . LYS A 1 116 ? -14.079 2.342 8.587 1.00 98.38 116 LYS A N 1
ATOM 807 C CA . LYS A 1 116 ? -14.262 3.590 9.327 1.00 98.38 116 LYS A CA 1
ATOM 808 C C . LYS A 1 116 ? -13.624 4.779 8.636 1.00 98.38 116 LYS A C 1
ATOM 810 O O . LYS A 1 116 ? -14.165 5.879 8.684 1.00 98.38 116 LYS A O 1
ATOM 815 N N . THR A 1 117 ? -12.450 4.580 8.044 1.00 98.25 117 THR A N 1
ATOM 816 C CA . THR A 1 117 ? -11.740 5.632 7.315 1.00 98.25 117 THR A CA 1
ATOM 817 C C . THR A 1 117 ? -10.640 5.043 6.441 1.00 98.25 117 THR A C 1
ATOM 819 O O . THR A 1 117 ? -9.943 4.110 6.846 1.00 98.25 117 THR A O 1
ATOM 822 N N . ASN A 1 118 ? -10.425 5.664 5.282 1.00 98.56 118 ASN A N 1
ATOM 823 C CA . ASN A 1 118 ? -9.194 5.533 4.512 1.00 98.56 118 ASN A CA 1
ATOM 824 C C . ASN A 1 118 ? -8.377 6.823 4.673 1.00 98.56 118 ASN A C 1
ATOM 826 O O . ASN A 1 118 ? -8.793 7.879 4.198 1.00 98.56 118 ASN A O 1
ATOM 830 N N . GLN A 1 119 ? -7.263 6.743 5.401 1.00 98.62 119 GLN A N 1
ATOM 831 C CA . GLN A 1 119 ? -6.318 7.848 5.592 1.00 98.62 119 GLN A CA 1
ATOM 832 C C . GLN A 1 119 ? -5.036 7.697 4.767 1.00 98.62 119 GLN A C 1
ATOM 834 O O . GLN A 1 119 ? -4.130 8.520 4.907 1.00 98.62 119 GLN A O 1
ATOM 839 N N . ALA A 1 120 ? -4.961 6.701 3.883 1.00 98.81 120 ALA A N 1
ATOM 840 C CA . ALA A 1 120 ? -3.839 6.566 2.967 1.00 98.81 120 ALA A CA 1
ATOM 841 C C . ALA A 1 120 ? -3.733 7.775 2.030 1.00 98.81 120 ALA A C 1
ATOM 843 O O . ALA A 1 120 ? -4.720 8.466 1.772 1.00 98.81 120 ALA A O 1
ATOM 844 N N . CYS A 1 121 ? -2.539 8.070 1.536 1.00 98.75 121 CYS A N 1
ATOM 845 C CA . CYS A 1 121 ? -2.322 9.231 0.687 1.00 98.75 121 CYS A CA 1
ATOM 846 C C . CYS A 1 121 ? -1.263 8.942 -0.365 1.00 98.75 121 CYS A C 1
ATOM 848 O O . CYS A 1 121 ? -0.200 8.410 -0.050 1.00 98.75 121 CYS A O 1
ATOM 850 N N . SER A 1 122 ? -1.541 9.317 -1.610 1.00 98.31 122 SER A N 1
ATOM 851 C CA . SER A 1 122 ? -0.545 9.282 -2.673 1.00 98.31 122 SER A CA 1
ATOM 852 C C . SER A 1 122 ? 0.753 9.978 -2.268 1.00 98.31 122 SER A C 1
ATOM 854 O O . SER A 1 122 ? 0.735 11.044 -1.656 1.00 98.31 122 SER A O 1
ATOM 856 N N . GLY A 1 123 ? 1.884 9.345 -2.582 1.00 97.06 123 GLY A N 1
ATOM 857 C CA . GLY A 1 123 ? 3.213 9.853 -2.244 1.00 97.06 123 GLY A CA 1
ATOM 858 C C . GLY A 1 123 ? 3.631 9.678 -0.780 1.00 97.06 123 GLY A C 1
ATOM 859 O O . GLY A 1 123 ? 4.743 10.078 -0.441 1.00 97.06 123 GLY A O 1
ATOM 860 N N . ALA A 1 124 ? 2.799 9.080 0.080 1.00 98.62 124 ALA A N 1
ATOM 861 C CA . ALA A 1 124 ? 3.151 8.871 1.481 1.00 98.62 124 ALA A CA 1
ATOM 862 C C . ALA A 1 124 ? 4.279 7.842 1.659 1.00 98.62 124 ALA A C 1
ATOM 864 O O . ALA A 1 124 ? 4.253 6.737 1.115 1.00 98.62 124 ALA A O 1
ATOM 865 N N . SER A 1 125 ? 5.244 8.208 2.490 1.00 98.81 125 SER A N 1
ATOM 866 C CA . SER A 1 125 ? 6.322 7.362 2.990 1.00 98.81 125 SER A CA 1
ATOM 867 C C . SER A 1 125 ? 6.003 6.825 4.388 1.00 98.81 125 SER A C 1
ATOM 869 O O . SER A 1 125 ? 5.007 7.192 5.022 1.00 98.81 125 SER A O 1
ATOM 871 N N . THR A 1 126 ? 6.888 5.992 4.934 1.00 98.81 126 THR A N 1
ATOM 872 C CA . THR A 1 126 ? 6.786 5.547 6.335 1.00 98.81 126 THR A CA 1
ATOM 873 C C . THR A 1 126 ? 6.752 6.710 7.336 1.00 98.81 126 THR A C 1
ATOM 875 O O . THR A 1 126 ? 6.107 6.595 8.382 1.00 98.81 126 THR A O 1
ATOM 878 N N . ALA A 1 127 ? 7.389 7.842 7.013 1.00 98.62 127 ALA A N 1
ATOM 879 C CA . ALA A 1 127 ? 7.433 9.030 7.864 1.00 98.62 127 ALA A CA 1
ATOM 880 C C . ALA A 1 127 ? 6.081 9.758 7.967 1.00 98.62 127 ALA A C 1
ATOM 882 O O . ALA A 1 127 ? 5.865 10.510 8.918 1.00 98.62 127 ALA A O 1
ATOM 883 N N . ASP A 1 128 ? 5.157 9.504 7.038 1.00 98.81 128 ASP A N 1
ATOM 884 C CA . ASP A 1 128 ? 3.841 10.147 6.988 1.00 98.81 128 ASP A CA 1
ATOM 885 C C . ASP A 1 128 ? 2.782 9.393 7.808 1.00 98.81 128 ASP A C 1
ATOM 887 O O . ASP A 1 128 ? 1.743 9.951 8.172 1.00 98.81 128 ASP A O 1
ATOM 891 N N . ILE A 1 129 ? 3.051 8.135 8.177 1.00 98.88 129 ILE A N 1
ATOM 892 C CA . ILE A 1 129 ? 2.128 7.298 8.955 1.00 98.88 129 ILE A CA 1
ATOM 893 C C . ILE A 1 129 ? 1.704 7.959 10.282 1.00 98.88 129 ILE A C 1
ATOM 895 O O . ILE A 1 129 ? 0.504 7.983 10.564 1.00 98.88 129 ILE A O 1
ATOM 899 N N . PRO A 1 130 ? 2.597 8.560 11.098 1.00 98.75 130 PRO A N 1
ATOM 900 C CA . PRO A 1 130 ? 2.184 9.277 12.307 1.00 98.75 130 PRO A CA 1
ATOM 901 C C . PRO A 1 130 ? 1.185 10.415 12.049 1.00 98.75 130 PRO A C 1
ATOM 903 O O . PRO A 1 130 ? 0.274 10.625 12.857 1.00 98.75 130 PRO A O 1
ATOM 906 N N . ALA A 1 131 ? 1.316 11.130 10.927 1.00 98.69 131 ALA A N 1
ATOM 907 C CA . ALA A 1 131 ? 0.379 12.185 10.553 1.00 98.69 131 ALA A CA 1
ATOM 908 C C . ALA A 1 131 ? -0.989 11.597 10.175 1.00 98.69 131 ALA A C 1
ATOM 910 O O . ALA A 1 131 ? -2.010 12.079 10.666 1.00 98.69 131 ALA A O 1
ATOM 911 N N . GLN A 1 132 ? -1.024 10.497 9.415 1.00 98.75 132 GLN A N 1
ATOM 912 C CA . GLN A 1 132 ? -2.270 9.785 9.094 1.00 98.75 132 GLN A CA 1
ATOM 913 C C . GLN A 1 132 ? -2.983 9.261 10.353 1.00 98.75 132 GLN A C 1
ATOM 915 O O . GLN A 1 132 ? -4.199 9.397 10.484 1.00 98.75 132 GLN A O 1
ATOM 920 N N . LEU A 1 133 ? -2.230 8.725 11.323 1.00 98.81 133 LEU A N 1
ATOM 921 C CA . LEU A 1 133 ? -2.761 8.275 12.619 1.00 98.81 133 LEU A CA 1
ATOM 922 C C . LEU A 1 133 ? -3.310 9.430 13.472 1.00 98.81 133 LEU A C 1
ATOM 924 O O . LEU A 1 133 ? -4.225 9.231 14.275 1.00 98.81 133 LEU A O 1
ATOM 928 N N . SER A 1 134 ? -2.738 10.624 13.327 1.00 98.38 134 SER A N 1
ATOM 929 C CA . SER A 1 134 ? -3.187 11.833 14.029 1.00 98.38 134 SER A CA 1
ATOM 930 C C . SER A 1 134 ? -4.408 12.467 13.360 1.00 98.38 134 SER A C 1
ATOM 932 O O . SER A 1 134 ? -5.205 13.106 14.038 1.00 98.38 134 SER A O 1
ATOM 934 N N . ALA A 1 135 ? -4.582 12.249 12.055 1.00 97.81 135 ALA A N 1
ATOM 935 C CA . ALA A 1 135 ? -5.694 12.754 11.253 1.00 97.81 135 ALA A CA 1
ATOM 936 C C . ALA A 1 135 ? -6.944 11.853 11.273 1.00 97.81 135 ALA A C 1
ATOM 938 O O . ALA A 1 135 ? -7.904 12.119 10.547 1.00 97.81 135 ALA A O 1
ATOM 939 N N . LEU A 1 136 ? -6.953 10.783 12.078 1.00 98.31 136 LEU A N 1
ATOM 940 C CA . LEU A 1 136 ? -8.128 9.923 12.218 1.00 98.31 136 LEU A CA 1
ATOM 941 C C . LEU A 1 136 ? -9.350 10.751 12.655 1.00 98.31 136 LEU A C 1
ATOM 943 O O . LEU A 1 136 ? -9.228 11.575 13.568 1.00 98.31 136 LEU A O 1
ATOM 947 N N . PRO A 1 137 ? -10.536 10.517 12.063 1.00 97.44 137 PRO A N 1
ATOM 948 C CA . PRO A 1 137 ? -11.755 11.174 12.510 1.00 97.44 137 PRO A CA 1
ATOM 949 C C . PRO A 1 137 ? -12.012 10.884 13.990 1.00 97.44 137 PRO A C 1
ATOM 951 O O . PRO A 1 137 ? -11.782 9.771 14.461 1.00 97.44 137 PRO A O 1
ATOM 954 N N . THR A 1 138 ? -12.557 11.856 14.721 1.00 96.50 138 THR A N 1
ATOM 955 C CA . THR A 1 138 ? -12.889 11.703 16.151 1.00 96.50 138 THR A CA 1
ATOM 956 C C . THR A 1 138 ? -13.934 10.616 16.420 1.00 96.50 138 THR A C 1
ATOM 958 O O . THR A 1 138 ? -14.067 10.157 17.549 1.00 96.50 138 THR A O 1
ATOM 961 N N . THR A 1 139 ? -14.660 10.186 15.386 1.00 96.19 139 THR A N 1
ATOM 962 C CA . THR A 1 139 ? -15.608 9.067 15.417 1.00 96.19 139 THR A CA 1
ATOM 963 C C . THR A 1 139 ? -14.933 7.693 15.421 1.00 96.19 139 THR A C 1
ATOM 965 O O . THR A 1 139 ? -15.604 6.692 15.669 1.00 96.19 139 THR A O 1
ATOM 968 N N . VAL A 1 140 ? -13.625 7.614 15.155 1.00 98.00 140 VAL A N 1
ATOM 969 C CA . VAL A 1 140 ? -12.853 6.367 15.194 1.00 98.00 140 VAL A CA 1
ATOM 970 C C . VAL A 1 140 ? -12.237 6.200 16.578 1.00 98.00 140 VAL A C 1
ATOM 972 O O . VAL A 1 140 ? -11.245 6.850 16.897 1.00 98.00 140 VAL A O 1
ATOM 975 N N . ASP A 1 141 ? -12.791 5.294 17.387 1.00 97.19 141 ASP A N 1
ATOM 976 C CA . ASP A 1 141 ? -12.166 4.858 18.641 1.00 97.19 141 ASP A CA 1
ATOM 977 C C . ASP A 1 141 ? -11.080 3.805 18.348 1.00 97.19 141 ASP A C 1
ATOM 979 O O . ASP A 1 141 ? -11.415 2.659 18.010 1.00 97.19 141 ASP A O 1
ATOM 983 N N . PRO A 1 142 ? -9.782 4.128 18.521 1.00 97.81 142 PRO A N 1
ATOM 984 C CA . PRO A 1 142 ? -8.697 3.201 18.213 1.00 97.81 142 PRO A CA 1
ATOM 985 C C . PRO A 1 142 ? -8.722 1.904 19.036 1.00 97.81 142 PRO A C 1
ATOM 987 O O . PRO A 1 142 ? -8.161 0.895 18.612 1.00 97.81 142 PRO A O 1
ATOM 990 N N . SER A 1 143 ? -9.384 1.893 20.198 1.00 97.19 143 SER A N 1
ATOM 991 C CA . SER A 1 143 ? -9.486 0.718 21.072 1.00 97.19 143 SER A CA 1
ATOM 992 C C . SER A 1 143 ? -10.502 -0.330 20.593 1.00 97.19 143 SER A C 1
ATOM 994 O O . SER A 1 143 ? -10.547 -1.439 21.147 1.00 97.19 143 SER A O 1
ATOM 996 N N . THR A 1 144 ? -11.305 0.018 19.579 1.00 97.06 144 THR A N 1
ATOM 997 C CA . THR A 1 144 ? -12.354 -0.827 18.977 1.00 97.06 144 THR A CA 1
ATOM 998 C C . THR A 1 144 ? -12.009 -1.313 17.571 1.00 97.06 144 THR A C 1
ATOM 1000 O O . THR A 1 144 ? -12.639 -2.249 17.082 1.00 97.06 144 THR A O 1
ATOM 1003 N N . VAL A 1 145 ? -11.002 -0.713 16.929 1.00 98.50 145 VAL A N 1
ATOM 1004 C CA . VAL A 1 145 ? -10.530 -1.128 15.602 1.00 98.50 145 VAL A CA 1
ATOM 1005 C C . VAL A 1 145 ? -9.961 -2.543 15.684 1.00 98.50 145 VAL A C 1
ATOM 1007 O O . VAL A 1 145 ? -9.085 -2.825 16.503 1.00 98.50 145 VAL A O 1
ATOM 1010 N N . GLY A 1 146 ? -10.473 -3.432 14.833 1.00 98.31 146 GLY A N 1
ATOM 1011 C CA . GLY A 1 146 ? -10.062 -4.836 14.773 1.00 98.31 146 GLY A CA 1
ATOM 1012 C C . GLY A 1 146 ? -9.195 -5.173 13.559 1.00 98.31 146 GLY A C 1
ATOM 1013 O O . GLY A 1 146 ? -8.488 -6.179 13.586 1.00 98.31 146 GLY A O 1
ATOM 1014 N N . LEU A 1 147 ? -9.186 -4.322 12.530 1.00 98.81 147 LEU A N 1
ATOM 1015 C CA . LEU A 1 147 ? -8.367 -4.496 11.332 1.00 98.81 147 LEU A CA 1
ATOM 1016 C C . LEU A 1 147 ? -7.716 -3.172 10.924 1.00 98.81 147 LEU A C 1
ATOM 1018 O O . LEU A 1 147 ? -8.377 -2.135 10.861 1.00 98.81 147 LEU A O 1
ATOM 1022 N N . VAL A 1 148 ? -6.426 -3.223 10.599 1.00 98.94 148 VAL A N 1
ATOM 1023 C CA . VAL A 1 148 ? -5.712 -2.142 9.916 1.00 98.94 148 VAL A CA 1
ATOM 1024 C C . VAL A 1 148 ? -4.966 -2.725 8.728 1.00 98.94 148 VAL A C 1
ATOM 1026 O O . VAL A 1 148 ? -4.225 -3.691 8.898 1.00 98.94 148 VAL A O 1
ATOM 1029 N N . THR A 1 149 ? -5.112 -2.130 7.549 1.00 98.94 149 THR A N 1
ATOM 1030 C CA . THR A 1 149 ? -4.281 -2.467 6.384 1.00 98.94 149 THR A CA 1
ATOM 1031 C C . THR A 1 149 ? -3.443 -1.269 5.971 1.00 98.94 149 THR A C 1
ATOM 1033 O O . THR A 1 149 ? -3.861 -0.121 6.151 1.00 98.94 149 THR A O 1
ATOM 1036 N N . LEU A 1 150 ? -2.271 -1.538 5.403 1.00 98.88 150 LEU A N 1
ATOM 1037 C CA . LEU A 1 150 ? -1.456 -0.521 4.759 1.00 98.88 150 LEU A CA 1
ATOM 1038 C C . LEU A 1 150 ? -0.540 -1.081 3.675 1.00 98.88 150 LEU A C 1
ATOM 1040 O O . LEU A 1 150 ? -0.021 -2.187 3.794 1.00 98.88 150 LEU A O 1
ATOM 1044 N N . THR A 1 151 ? -0.297 -0.261 2.662 1.00 98.94 151 THR A N 1
ATOM 1045 C CA . THR A 1 151 ? 0.849 -0.339 1.747 1.00 98.94 151 THR A CA 1
ATOM 1046 C C . THR A 1 151 ? 1.764 0.835 2.075 1.00 98.94 151 THR A C 1
ATOM 1048 O O . THR A 1 151 ? 1.295 1.966 2.191 1.00 98.94 151 THR A O 1
ATOM 1051 N N . VAL A 1 152 ? 3.048 0.590 2.320 1.00 98.81 152 VAL A N 1
ATOM 1052 C CA . VAL A 1 152 ? 4.028 1.658 2.563 1.00 98.81 152 VAL A CA 1
ATOM 1053 C C . VAL A 1 152 ? 5.437 1.114 2.354 1.00 98.81 152 VAL A C 1
ATOM 1055 O O . VAL A 1 152 ? 5.691 -0.068 2.588 1.00 98.81 152 VAL A O 1
ATOM 1058 N N . GLY A 1 153 ? 6.363 1.983 1.958 1.00 98.44 153 GLY A N 1
ATOM 1059 C CA . GLY A 1 153 ? 7.772 1.649 1.751 1.00 98.44 153 GLY A CA 1
ATOM 1060 C C . GLY A 1 153 ? 8.240 1.833 0.311 1.00 98.44 153 GLY A C 1
ATOM 1061 O O . GLY A 1 153 ? 9.430 2.030 0.103 1.00 98.44 153 GLY A O 1
ATOM 1062 N N . GLY A 1 154 ? 7.337 1.855 -0.677 1.00 97.88 154 GLY A N 1
ATOM 1063 C CA . GLY A 1 154 ? 7.705 2.116 -2.075 1.00 97.88 154 GLY A CA 1
ATOM 1064 C C . GLY A 1 154 ? 8.350 3.492 -2.281 1.00 97.88 154 GLY A C 1
ATOM 1065 O O . GLY A 1 154 ? 9.371 3.605 -2.959 1.00 97.88 154 GLY A O 1
ATOM 1066 N N . ILE A 1 155 ? 7.807 4.528 -1.631 1.00 98.00 155 ILE A N 1
ATOM 1067 C CA . ILE A 1 155 ? 8.375 5.887 -1.660 1.00 98.00 155 ILE A CA 1
ATOM 1068 C C . ILE A 1 155 ? 9.743 5.922 -0.970 1.00 98.00 155 ILE A C 1
ATOM 1070 O O . ILE A 1 155 ? 10.694 6.484 -1.509 1.00 98.00 155 ILE A O 1
ATOM 1074 N N . ASP A 1 156 ? 9.862 5.284 0.197 1.00 98.25 156 ASP A N 1
ATOM 1075 C CA . ASP A 1 156 ? 11.115 5.170 0.950 1.00 98.25 156 ASP A CA 1
ATOM 1076 C C . ASP A 1 156 ? 12.206 4.414 0.171 1.00 98.25 156 ASP A C 1
ATOM 1078 O O . ASP A 1 156 ? 13.385 4.729 0.315 1.00 98.25 156 ASP A O 1
ATOM 1082 N N . ALA A 1 157 ? 11.802 3.447 -0.659 1.00 96.94 157 ALA A N 1
ATOM 1083 C CA . ALA A 1 157 ? 12.652 2.662 -1.552 1.00 96.94 157 ALA A CA 1
ATOM 1084 C C . ALA A 1 157 ? 13.015 3.385 -2.862 1.00 96.94 157 ALA A C 1
ATOM 1086 O O . ALA A 1 157 ? 13.751 2.843 -3.680 1.00 96.94 157 ALA A O 1
ATOM 1087 N N . GLY A 1 158 ? 12.515 4.603 -3.074 1.00 94.62 158 GLY A N 1
ATOM 1088 C CA . GLY A 1 158 ? 12.950 5.454 -4.174 1.00 94.62 158 GLY A CA 1
ATOM 1089 C C . GLY A 1 158 ? 12.085 5.406 -5.439 1.00 94.62 158 GLY A C 1
ATOM 1090 O O . GLY A 1 158 ? 12.556 5.777 -6.517 1.00 94.62 158 GLY A O 1
ATOM 1091 N N . SER A 1 159 ? 10.825 4.963 -5.355 1.00 91.69 159 SER A N 1
ATOM 1092 C CA . SER A 1 159 ? 9.955 4.839 -6.538 1.00 91.69 159 SER A CA 1
ATOM 1093 C C . SER A 1 159 ? 9.763 6.156 -7.308 1.00 91.69 159 SER A C 1
ATOM 1095 O O . SER A 1 159 ? 9.741 6.149 -8.539 1.00 91.69 159 SER A O 1
ATOM 1097 N N . ASN A 1 160 ? 9.717 7.302 -6.620 1.00 89.12 160 ASN A N 1
ATOM 1098 C CA . ASN A 1 160 ? 9.629 8.626 -7.254 1.00 89.12 160 ASN A CA 1
ATOM 1099 C C . ASN A 1 160 ? 10.885 8.962 -8.077 1.00 89.12 160 ASN A C 1
ATOM 1101 O O . ASN A 1 160 ? 10.806 9.553 -9.159 1.00 89.12 160 ASN A O 1
ATOM 1105 N N . GLN A 1 161 ? 12.057 8.580 -7.569 1.00 89.12 161 GLN A N 1
ATOM 1106 C CA . GLN A 1 161 ? 13.340 8.762 -8.237 1.00 89.12 161 GLN A CA 1
ATOM 1107 C C . GLN A 1 161 ? 13.413 7.863 -9.470 1.00 89.12 161 GLN A C 1
ATOM 1109 O O . GLN A 1 161 ? 13.804 8.341 -10.532 1.00 89.12 161 GLN A O 1
ATOM 1114 N N . VAL A 1 162 ? 12.967 6.607 -9.362 1.00 87.50 162 VAL A N 1
ATOM 1115 C CA . VAL A 1 162 ? 12.854 5.683 -10.502 1.00 87.50 162 VAL A CA 1
ATOM 1116 C C . VAL A 1 162 ? 11.927 6.256 -11.576 1.00 87.50 162 VAL A C 1
ATOM 1118 O O . VAL A 1 162 ? 12.329 6.345 -12.735 1.00 87.50 162 VAL A O 1
ATOM 1121 N N . ALA A 1 163 ? 10.731 6.722 -11.204 1.00 84.44 163 ALA A N 1
ATOM 1122 C CA . ALA A 1 163 ? 9.774 7.310 -12.145 1.00 84.44 163 ALA A CA 1
ATOM 1123 C C . ALA A 1 163 ? 10.356 8.523 -12.896 1.00 84.44 163 ALA A C 1
ATOM 1125 O O . ALA A 1 163 ? 10.103 8.705 -14.085 1.00 84.44 163 ALA A O 1
ATOM 1126 N N . THR A 1 164 ? 11.188 9.323 -12.223 1.00 84.75 164 THR A N 1
ATOM 1127 C CA . THR A 1 164 ? 11.843 10.498 -12.819 1.00 84.75 164 THR A CA 1
ATOM 1128 C C . THR A 1 164 ? 13.043 10.122 -13.695 1.00 84.75 164 THR A C 1
ATOM 1130 O O . THR A 1 164 ? 13.253 10.710 -14.754 1.00 84.75 164 THR A O 1
ATOM 1133 N N . ALA A 1 165 ? 13.859 9.164 -13.252 1.00 84.25 165 ALA A N 1
ATOM 1134 C CA . ALA A 1 165 ? 15.138 8.828 -13.877 1.00 84.25 165 ALA A CA 1
ATOM 1135 C C . ALA A 1 165 ? 15.029 7.803 -15.015 1.00 84.25 165 ALA A C 1
ATOM 1137 O O . ALA A 1 165 ? 15.981 7.649 -15.785 1.00 84.25 165 ALA A O 1
ATOM 1138 N N . CYS A 1 166 ? 13.887 7.123 -15.134 1.00 80.62 166 CYS A N 1
ATOM 1139 C CA . CYS A 1 166 ? 13.622 6.100 -16.144 1.00 80.62 166 CYS A CA 1
ATOM 1140 C C . CYS A 1 166 ? 12.544 6.523 -17.170 1.00 80.62 166 CYS A C 1
ATOM 1142 O O . CYS A 1 166 ? 11.604 5.756 -17.412 1.00 80.62 166 CYS A O 1
ATOM 1144 N N . PRO A 1 167 ? 12.628 7.715 -17.801 1.00 72.00 167 PRO A N 1
ATOM 1145 C CA . PRO A 1 167 ? 11.623 8.125 -18.772 1.00 72.00 167 PRO A CA 1
ATOM 1146 C C . PRO A 1 167 ? 11.652 7.208 -20.002 1.00 72.00 167 PRO A C 1
ATOM 1148 O O . PRO A 1 167 ? 12.714 6.797 -20.481 1.00 72.00 167 PRO A O 1
ATOM 1151 N N . ASN A 1 168 ? 10.468 6.902 -20.538 1.00 64.69 168 ASN A N 1
ATOM 1152 C CA . ASN A 1 168 ? 10.277 6.135 -21.777 1.00 64.69 168 ASN A CA 1
ATOM 1153 C C . ASN A 1 168 ? 10.936 4.739 -21.786 1.00 64.69 168 ASN A C 1
ATOM 1155 O O . ASN A 1 168 ? 11.272 4.223 -22.851 1.00 64.69 168 ASN A O 1
ATOM 1159 N N . GLY A 1 169 ? 11.176 4.135 -20.616 1.00 57.75 169 GLY A N 1
ATOM 1160 C CA . GLY A 1 169 ? 11.778 2.800 -20.507 1.00 57.75 169 GLY A CA 1
ATOM 1161 C C . GLY A 1 169 ? 13.249 2.715 -20.937 1.00 57.75 169 GLY A C 1
ATOM 1162 O O . GLY A 1 169 ? 13.781 1.612 -21.069 1.00 57.75 169 GLY A O 1
ATOM 1163 N N . THR A 1 170 ? 13.927 3.851 -21.150 1.00 62.75 170 THR A N 1
ATOM 1164 C CA . THR A 1 170 ? 15.363 3.860 -21.462 1.00 62.75 170 THR A CA 1
ATOM 1165 C C . THR A 1 170 ? 16.169 3.634 -20.185 1.00 62.75 170 THR A C 1
ATOM 1167 O O . THR A 1 170 ? 16.171 4.473 -19.284 1.00 62.75 170 THR A O 1
ATOM 1170 N N . VAL A 1 171 ? 16.895 2.516 -20.115 1.00 66.69 171 VAL A N 1
ATOM 1171 C CA . VAL A 1 171 ? 17.795 2.215 -18.991 1.00 66.69 171 VAL A CA 1
ATOM 1172 C C . VAL A 1 171 ? 19.100 2.982 -19.166 1.00 66.69 171 VAL A C 1
ATOM 1174 O O . VAL A 1 171 ? 20.081 2.471 -19.700 1.00 66.69 171 VAL A O 1
ATOM 1177 N N . THR A 1 172 ? 19.121 4.234 -18.720 1.00 77.25 172 THR A N 1
ATOM 1178 C CA . THR A 1 172 ? 20.390 4.916 -18.438 1.00 77.25 172 THR A CA 1
ATOM 1179 C C . THR A 1 172 ? 21.090 4.234 -17.257 1.00 77.25 172 THR A C 1
ATOM 1181 O O . THR A 1 172 ? 20.450 3.515 -16.486 1.00 77.25 172 THR A O 1
ATOM 1184 N N . GLN A 1 173 ? 22.392 4.475 -17.066 1.00 79.56 173 GLN A N 1
ATOM 1185 C CA . GLN A 1 173 ? 23.093 3.967 -15.879 1.00 79.56 173 GLN A CA 1
ATOM 1186 C C . GLN A 1 173 ? 22.402 4.442 -14.591 1.00 79.56 173 GLN A C 1
ATOM 1188 O O . GLN A 1 173 ? 22.124 3.636 -13.714 1.00 79.56 173 GLN A O 1
ATOM 1193 N N . THR A 1 174 ? 22.007 5.718 -14.536 1.00 82.19 174 THR A N 1
ATOM 1194 C CA . THR A 1 174 ? 21.257 6.294 -13.410 1.00 82.19 174 THR A CA 1
ATOM 1195 C C . THR A 1 174 ? 19.933 5.572 -13.154 1.00 82.19 174 THR A C 1
ATOM 1197 O O . THR A 1 174 ? 19.620 5.274 -12.006 1.00 82.19 174 THR A O 1
ATOM 1200 N N . CYS A 1 175 ? 19.169 5.247 -14.203 1.00 84.62 175 CYS A N 1
ATOM 1201 C CA . CYS A 1 175 ? 17.958 4.438 -14.065 1.00 84.62 175 CYS A CA 1
ATOM 1202 C C . CYS A 1 175 ? 18.285 3.038 -13.519 1.00 84.62 175 CYS A C 1
ATOM 1204 O O . CYS A 1 175 ? 17.659 2.582 -12.569 1.00 84.62 175 CYS A O 1
ATOM 1206 N N . SER A 1 176 ? 19.296 2.368 -14.081 1.00 81.88 176 SER A N 1
ATOM 1207 C CA . SER A 1 176 ? 19.715 1.033 -13.640 1.00 81.88 176 SER A CA 1
ATOM 1208 C C . SER A 1 176 ? 20.130 0.994 -12.168 1.00 81.88 176 SER A C 1
ATOM 1210 O O . SER A 1 176 ? 19.805 0.029 -11.473 1.00 81.88 176 SER A O 1
ATOM 1212 N N . ASP A 1 177 ? 20.856 2.011 -11.706 1.00 84.75 177 ASP A N 1
ATOM 1213 C CA . ASP A 1 177 ? 21.338 2.099 -10.327 1.00 84.75 177 ASP A CA 1
ATOM 1214 C C . ASP A 1 177 ? 20.161 2.244 -9.354 1.00 84.75 177 ASP A C 1
ATOM 1216 O O . ASP A 1 177 ? 20.095 1.529 -8.360 1.00 84.75 177 ASP A O 1
ATOM 1220 N N . LEU A 1 178 ? 19.170 3.074 -9.696 1.00 87.50 178 LEU A N 1
ATOM 1221 C CA . LEU A 1 178 ? 17.963 3.278 -8.885 1.00 87.50 178 LEU A CA 1
ATOM 1222 C 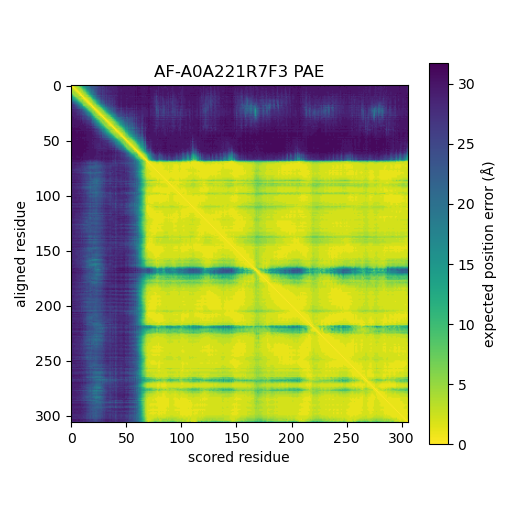C . LEU A 1 178 ? 17.033 2.057 -8.837 1.00 87.50 178 LEU A C 1
ATOM 1224 O O . LEU A 1 178 ? 16.231 1.933 -7.917 1.00 87.50 178 LEU A O 1
ATOM 1228 N N . LEU A 1 179 ? 17.138 1.137 -9.797 1.00 89.25 179 LEU A N 1
ATOM 1229 C CA . LEU A 1 179 ? 16.408 -0.136 -9.767 1.00 89.25 179 LEU A CA 1
ATOM 1230 C C . LEU A 1 179 ? 17.058 -1.169 -8.831 1.00 89.25 179 LEU A C 1
ATOM 1232 O O . LEU A 1 179 ? 16.534 -2.270 -8.672 1.00 89.25 179 LEU A O 1
ATOM 1236 N N . THR A 1 180 ? 18.198 -0.870 -8.213 1.00 90.56 180 THR A N 1
ATOM 1237 C CA . THR A 1 180 ? 18.883 -1.816 -7.327 1.00 90.56 180 THR A CA 1
ATOM 1238 C C . THR A 1 180 ? 18.933 -1.268 -5.910 1.00 90.56 180 THR A C 1
ATOM 1240 O O . THR A 1 180 ? 19.744 -0.401 -5.613 1.00 90.56 180 THR A O 1
ATOM 1243 N N . LEU A 1 181 ? 18.117 -1.827 -5.011 1.00 89.62 181 LEU A N 1
ATOM 1244 C CA . LEU A 1 181 ? 18.205 -1.514 -3.585 1.00 89.62 181 LEU A CA 1
ATOM 1245 C C . LEU A 1 181 ? 19.471 -2.133 -2.987 1.00 89.62 181 LEU A C 1
ATOM 1247 O O . LEU A 1 181 ? 19.581 -3.356 -2.854 1.00 89.62 181 LEU A O 1
ATOM 1251 N N . THR A 1 182 ? 20.422 -1.297 -2.590 1.00 92.62 182 THR A N 1
ATOM 1252 C CA . THR A 1 182 ? 21.638 -1.734 -1.900 1.00 92.62 182 THR A CA 1
ATOM 1253 C C . THR A 1 182 ? 21.314 -2.316 -0.521 1.00 92.62 182 THR A C 1
ATOM 1255 O O . THR A 1 182 ? 20.284 -2.019 0.082 1.00 92.62 182 THR A O 1
ATOM 1258 N N . THR A 1 183 ? 22.222 -3.116 0.043 1.00 93.62 183 THR A N 1
ATOM 1259 C CA . THR A 1 183 ? 22.054 -3.669 1.400 1.00 93.62 183 THR A CA 1
ATOM 1260 C C . THR A 1 183 ? 21.844 -2.579 2.457 1.00 93.62 183 THR A C 1
ATOM 1262 O O . THR A 1 183 ? 21.079 -2.773 3.400 1.00 93.62 183 THR A O 1
ATOM 1265 N N . ALA A 1 184 ? 22.506 -1.426 2.306 1.00 95.25 184 AL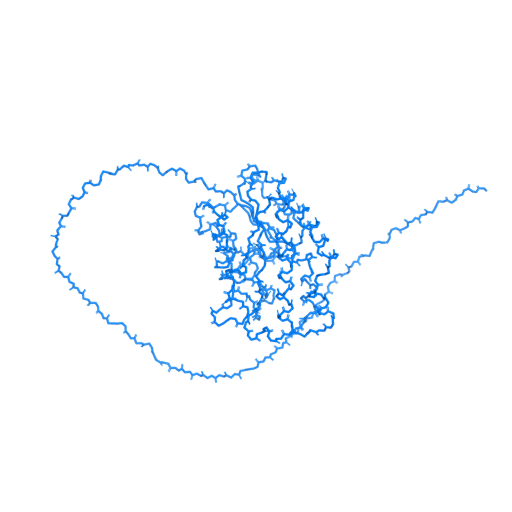A A N 1
ATOM 1266 C CA . ALA A 1 184 ? 22.353 -0.299 3.222 1.00 95.25 184 ALA A CA 1
ATOM 1267 C C . ALA A 1 184 ? 20.950 0.324 3.127 1.00 95.25 184 ALA A C 1
ATOM 1269 O O . ALA A 1 184 ? 20.327 0.574 4.157 1.00 95.25 184 ALA A O 1
ATOM 1270 N N . GLU A 1 185 ? 20.424 0.508 1.914 1.00 96.75 185 GLU A N 1
ATOM 1271 C CA . GLU A 1 185 ? 19.063 1.018 1.692 1.00 96.75 185 GLU A CA 1
ATOM 1272 C C . GLU A 1 185 ? 18.001 0.033 2.187 1.00 96.75 185 GLU A C 1
ATOM 1274 O O . GLU A 1 185 ? 17.034 0.442 2.823 1.00 96.75 185 GLU A O 1
ATOM 1279 N N . GLN A 1 186 ? 18.202 -1.273 1.989 1.00 97.81 186 GLN A N 1
ATOM 1280 C CA . GLN A 1 186 ? 17.310 -2.300 2.539 1.00 97.81 186 GLN A CA 1
ATOM 1281 C C . GLN A 1 186 ? 17.288 -2.277 4.079 1.00 97.81 186 GLN A C 1
ATOM 1283 O O . GLN A 1 186 ? 16.226 -2.424 4.694 1.00 97.81 186 GLN A O 1
ATOM 1288 N N . ALA A 1 187 ? 18.440 -2.067 4.725 1.00 97.62 187 ALA A N 1
ATOM 1289 C CA . ALA A 1 187 ? 18.534 -1.958 6.183 1.00 97.62 187 ALA A CA 1
ATOM 1290 C C . ALA A 1 187 ? 17.870 -0.676 6.724 1.00 97.62 187 ALA A C 1
ATOM 1292 O O . ALA A 1 187 ? 17.160 -0.717 7.737 1.00 97.62 187 ALA A O 1
ATOM 1293 N N . ASP A 1 188 ? 18.054 0.452 6.036 1.00 98.31 188 ASP A N 1
ATOM 1294 C CA . ASP A 1 188 ? 17.377 1.712 6.354 1.00 98.31 188 ASP A CA 1
ATOM 1295 C C . ASP A 1 188 ? 15.853 1.581 6.195 1.00 98.31 188 ASP A C 1
ATOM 1297 O O . ASP A 1 188 ? 15.097 1.886 7.122 1.00 98.31 188 ASP A O 1
ATOM 1301 N N . LEU A 1 189 ? 15.393 1.002 5.081 1.00 98.50 189 LEU A N 1
ATOM 1302 C CA . LEU A 1 189 ? 13.980 0.713 4.834 1.00 98.50 189 LEU A CA 1
ATOM 1303 C C . LEU A 1 189 ? 13.381 -0.193 5.920 1.00 98.50 189 LEU A C 1
ATOM 1305 O O . LEU A 1 189 ? 12.302 0.089 6.440 1.00 98.50 189 LEU A O 1
ATOM 1309 N N . THR A 1 190 ? 14.100 -1.239 6.334 1.00 98.69 190 THR A N 1
ATOM 1310 C CA . THR A 1 190 ? 13.676 -2.121 7.438 1.00 98.69 190 THR A CA 1
ATOM 1311 C C . THR A 1 190 ? 13.466 -1.339 8.740 1.00 98.69 190 THR A C 1
ATOM 1313 O O . THR A 1 190 ? 12.488 -1.562 9.466 1.00 98.69 190 THR A O 1
ATOM 1316 N N . THR A 1 191 ? 14.365 -0.398 9.039 1.00 98.69 191 THR A N 1
ATOM 1317 C CA . THR A 1 191 ? 14.292 0.454 10.236 1.00 98.69 191 THR A CA 1
ATOM 1318 C C . THR A 1 191 ? 13.077 1.378 10.182 1.00 98.69 191 THR A C 1
ATOM 1320 O O . THR A 1 191 ? 12.307 1.461 11.144 1.00 98.69 191 THR A O 1
ATOM 1323 N N . LYS A 1 192 ? 12.860 2.017 9.032 1.00 98.81 192 LYS A N 1
ATOM 1324 C CA . LYS A 1 192 ? 11.718 2.893 8.750 1.00 98.81 192 LYS A CA 1
ATOM 1325 C C . LYS A 1 192 ? 10.374 2.170 8.875 1.00 98.81 192 LYS A C 1
ATOM 1327 O O . LYS A 1 192 ? 9.503 2.602 9.634 1.00 98.81 192 LYS A O 1
ATOM 1332 N N . LEU A 1 193 ? 10.237 1.011 8.227 1.00 98.88 193 LEU A N 1
ATOM 1333 C CA . LEU A 1 193 ? 9.045 0.158 8.310 1.00 98.88 193 LEU A CA 1
ATOM 1334 C C . LEU A 1 193 ? 8.765 -0.293 9.748 1.00 98.88 193 LEU A C 1
ATOM 1336 O O . LEU A 1 193 ? 7.629 -0.222 10.215 1.00 98.88 193 LEU A O 1
ATOM 1340 N N . THR A 1 194 ? 9.808 -0.677 10.489 1.00 98.88 194 THR A N 1
ATOM 1341 C CA . THR A 1 194 ? 9.692 -1.029 11.913 1.00 98.88 194 THR A CA 1
ATOM 1342 C C . THR A 1 194 ? 9.112 0.122 12.737 1.00 98.88 194 THR A C 1
ATOM 1344 O O . THR A 1 194 ? 8.242 -0.104 13.581 1.00 98.88 194 THR A O 1
ATOM 1347 N N . GLY A 1 195 ? 9.560 1.358 12.493 1.00 98.75 195 GLY A N 1
ATOM 1348 C CA . GLY A 1 195 ? 9.012 2.552 13.137 1.00 98.75 195 GLY A CA 1
ATOM 1349 C C . GLY A 1 195 ? 7.523 2.745 12.839 1.00 98.75 195 GLY A C 1
ATOM 1350 O O . GLY A 1 195 ? 6.722 2.884 13.768 1.00 98.75 195 GLY A O 1
ATOM 1351 N N . ALA A 1 196 ? 7.143 2.672 11.561 1.00 98.88 196 ALA A N 1
ATOM 1352 C CA . ALA A 1 196 ? 5.752 2.797 11.127 1.00 98.88 196 ALA A CA 1
ATOM 1353 C C . ALA A 1 196 ? 4.849 1.719 11.753 1.00 98.88 196 ALA A C 1
ATOM 1355 O O . ALA A 1 196 ? 3.821 2.040 12.352 1.00 98.88 196 ALA A O 1
ATOM 1356 N N . TYR A 1 197 ? 5.249 0.445 11.703 1.00 98.88 197 TYR A N 1
ATOM 1357 C CA . TYR A 1 197 ? 4.463 -0.656 12.269 1.00 98.88 197 TYR A CA 1
ATOM 1358 C C . TYR A 1 197 ? 4.287 -0.542 13.781 1.00 98.88 197 TYR A C 1
ATOM 1360 O O . TYR A 1 197 ? 3.187 -0.769 14.291 1.00 98.88 197 TYR A O 1
ATOM 1368 N N . LYS A 1 198 ? 5.334 -0.136 14.509 1.00 98.81 198 LYS A N 1
ATOM 1369 C CA . LYS A 1 198 ? 5.229 0.121 15.951 1.00 98.81 198 LYS A CA 1
ATOM 1370 C C . LYS A 1 198 ? 4.251 1.254 16.253 1.00 98.81 198 LYS A C 1
ATOM 1372 O O . LYS A 1 198 ? 3.443 1.104 17.167 1.00 98.81 198 LYS A O 1
ATOM 1377 N N . ALA A 1 199 ? 4.274 2.340 15.479 1.00 98.81 199 ALA A N 1
ATOM 1378 C CA . ALA A 1 199 ? 3.334 3.448 15.648 1.00 98.81 199 ALA A CA 1
ATOM 1379 C C . ALA A 1 199 ? 1.876 3.005 15.422 1.00 98.81 199 ALA A C 1
ATOM 1381 O O . ALA A 1 199 ? 1.006 3.303 16.243 1.00 98.81 199 ALA A O 1
ATOM 1382 N N . VAL A 1 200 ? 1.616 2.227 14.364 1.00 98.88 200 VAL A N 1
ATOM 1383 C CA . VAL A 1 200 ? 0.275 1.689 14.071 1.00 98.88 200 VAL A CA 1
ATOM 1384 C C . VAL A 1 200 ? -0.202 0.763 15.192 1.00 98.88 200 VAL A C 1
ATOM 1386 O O . VAL A 1 200 ? -1.306 0.943 15.704 1.00 98.88 200 VAL A O 1
ATOM 1389 N N . LYS A 1 201 ? 0.632 -0.187 15.634 1.00 98.69 201 LYS A N 1
ATOM 1390 C CA . LYS A 1 201 ? 0.273 -1.121 16.717 1.00 98.69 201 LYS A CA 1
ATOM 1391 C C . LYS A 1 201 ? 0.059 -0.419 18.056 1.00 98.69 201 LYS A C 1
ATOM 1393 O O . LYS A 1 201 ? -0.820 -0.819 18.811 1.00 98.69 201 LYS A O 1
ATOM 1398 N N . ALA A 1 202 ? 0.828 0.630 18.345 1.00 98.56 202 ALA A N 1
ATOM 1399 C CA . ALA A 1 202 ? 0.628 1.438 19.544 1.00 98.56 202 ALA A CA 1
ATOM 1400 C C . ALA A 1 202 ? -0.715 2.184 19.510 1.00 98.56 202 ALA A C 1
ATOM 1402 O O . ALA A 1 202 ? -1.388 2.276 20.535 1.00 98.56 202 ALA A O 1
ATOM 1403 N N . LYS A 1 203 ? -1.127 2.689 18.338 1.00 98.75 203 LYS A N 1
ATOM 1404 C CA . LYS A 1 203 ? -2.419 3.367 18.172 1.00 98.75 203 LYS A CA 1
ATOM 1405 C C . LYS A 1 203 ? -3.599 2.393 18.236 1.00 98.75 203 LYS A C 1
ATOM 1407 O O . LYS A 1 203 ? -4.612 2.735 18.837 1.00 98.75 203 LYS A O 1
ATOM 1412 N N . PHE A 1 204 ? -3.464 1.202 17.650 1.00 98.62 204 PHE A N 1
ATOM 1413 C CA . PHE A 1 204 ? -4.529 0.201 17.530 1.00 98.62 204 PHE A CA 1
ATOM 1414 C C . PHE A 1 204 ? -4.147 -1.124 18.216 1.00 98.62 204 PHE A C 1
ATOM 1416 O O . PHE A 1 204 ? -3.876 -2.121 17.543 1.00 98.62 204 PHE A O 1
ATOM 1423 N N . PRO A 1 205 ? -4.138 -1.178 19.560 1.00 96.94 205 PRO A N 1
ATOM 1424 C CA . PRO A 1 205 ? -3.552 -2.295 20.309 1.00 96.94 205 PRO A CA 1
ATOM 1425 C C . PRO A 1 205 ? -4.285 -3.638 20.153 1.00 96.94 205 PRO A C 1
ATOM 1427 O O . PRO A 1 205 ? -3.723 -4.673 20.503 1.00 96.94 205 PRO A O 1
ATOM 1430 N N . LYS A 1 206 ? -5.530 -3.642 19.655 1.00 96.88 206 LYS A N 1
ATOM 1431 C CA . LYS A 1 206 ? -6.328 -4.862 19.423 1.00 96.88 206 LYS A CA 1
ATOM 1432 C C . LYS A 1 206 ? -6.433 -5.260 17.950 1.00 96.88 206 LYS A C 1
ATOM 1434 O O . LYS A 1 206 ? -6.971 -6.325 17.659 1.00 96.88 206 LYS A O 1
ATOM 1439 N N . ALA A 1 207 ? -5.966 -4.416 17.031 1.00 98.44 207 ALA A N 1
ATOM 1440 C CA . ALA A 1 207 ? -6.168 -4.649 15.612 1.00 98.44 207 ALA A CA 1
ATOM 1441 C C . ALA A 1 207 ? -5.189 -5.692 15.065 1.00 98.44 207 ALA A C 1
ATOM 1443 O O . ALA A 1 207 ? -3.995 -5.678 15.378 1.00 98.44 207 ALA A O 1
ATOM 1444 N N . LYS A 1 208 ? -5.674 -6.542 14.155 1.00 98.69 208 LYS A N 1
ATOM 1445 C CA . LYS A 1 208 ? -4.803 -7.237 13.205 1.00 98.69 208 LYS A CA 1
ATOM 1446 C C . LYS A 1 208 ? -4.260 -6.190 12.234 1.00 98.69 208 LYS A C 1
ATOM 1448 O O . LYS A 1 208 ? -5.027 -5.584 11.494 1.00 98.69 208 LYS A O 1
ATOM 1453 N N . VAL A 1 209 ? -2.949 -5.966 12.255 1.00 98.88 209 VAL A N 1
ATOM 1454 C CA . VAL A 1 209 ? -2.274 -5.060 11.315 1.00 98.88 209 VAL A CA 1
ATOM 1455 C C . VAL A 1 209 ? -1.739 -5.878 10.145 1.00 98.88 209 VAL A C 1
ATOM 1457 O O . VAL A 1 209 ? -1.079 -6.900 10.362 1.00 98.88 209 VAL A O 1
ATOM 1460 N N . VAL A 1 210 ? -2.027 -5.434 8.922 1.00 98.94 210 VAL A N 1
ATOM 1461 C CA . VAL A 1 210 ? -1.678 -6.124 7.677 1.00 98.94 210 VAL A CA 1
ATOM 1462 C C . VAL A 1 210 ? -0.944 -5.193 6.723 1.00 98.94 210 VAL A C 1
ATOM 1464 O O . VAL A 1 210 ? -1.511 -4.204 6.269 1.00 98.94 210 VAL A O 1
ATOM 1467 N N . ALA A 1 211 ? 0.299 -5.533 6.397 1.00 98.94 211 ALA A N 1
ATOM 1468 C CA . ALA A 1 211 ? 1.066 -4.894 5.340 1.00 98.94 211 ALA A CA 1
ATOM 1469 C C . ALA A 1 211 ? 0.853 -5.657 4.026 1.00 98.94 211 ALA A C 1
ATOM 1471 O O . ALA A 1 211 ? 1.222 -6.826 3.936 1.00 98.94 211 ALA A O 1
ATOM 1472 N N . ALA A 1 212 ? 0.259 -5.018 3.022 1.00 98.81 212 ALA A N 1
ATOM 1473 C CA . ALA A 1 212 ? 0.185 -5.587 1.678 1.00 98.81 212 ALA A CA 1
ATOM 1474 C C . ALA A 1 212 ? 1.431 -5.187 0.871 1.00 98.81 212 ALA A C 1
ATOM 1476 O O . ALA A 1 212 ? 1.923 -4.065 1.016 1.00 98.81 212 ALA A O 1
ATOM 1477 N N . GLY A 1 213 ? 1.940 -6.111 0.054 1.00 98.62 213 GLY A N 1
ATOM 1478 C CA . GLY A 1 213 ? 3.035 -5.857 -0.886 1.00 98.62 213 GLY A CA 1
ATOM 1479 C C . GLY A 1 213 ? 2.600 -5.089 -2.136 1.00 98.62 213 GLY A C 1
ATOM 1480 O O . GLY A 1 213 ? 1.473 -4.582 -2.221 1.00 98.62 213 GLY A O 1
ATOM 1481 N N . TYR A 1 214 ? 3.492 -5.036 -3.123 1.00 98.81 214 TYR A N 1
ATOM 1482 C CA . TYR A 1 214 ? 3.249 -4.421 -4.430 1.00 98.81 214 TYR A CA 1
ATOM 1483 C C . TYR A 1 214 ? 3.290 -5.475 -5.550 1.00 98.81 214 TYR A C 1
ATOM 1485 O O . TYR A 1 214 ? 4.108 -6.396 -5.515 1.00 98.81 214 TYR A O 1
ATOM 1493 N N . PRO A 1 215 ? 2.425 -5.374 -6.574 1.00 98.19 215 PRO A N 1
ATOM 1494 C CA . PRO A 1 215 ? 2.414 -6.335 -7.666 1.00 98.19 215 PRO A CA 1
ATOM 1495 C C . PRO A 1 215 ? 3.636 -6.151 -8.565 1.00 98.19 215 PRO A C 1
ATOM 1497 O O . PRO A 1 215 ? 4.153 -5.045 -8.719 1.00 98.19 215 PRO A O 1
ATOM 1500 N N . ARG A 1 216 ? 4.052 -7.221 -9.247 1.00 97.38 216 ARG A N 1
ATOM 1501 C CA . ARG A 1 216 ? 4.974 -7.091 -10.381 1.00 97.38 216 ARG A CA 1
ATOM 1502 C C . ARG A 1 216 ? 4.300 -6.288 -11.487 1.00 97.38 216 ARG A C 1
ATOM 1504 O O . ARG A 1 216 ? 3.106 -6.434 -11.728 1.00 97.38 216 ARG A O 1
ATOM 1511 N N . PHE A 1 217 ? 5.067 -5.446 -12.169 1.00 94.81 217 PHE A N 1
ATOM 1512 C CA . PHE A 1 217 ? 4.506 -4.526 -13.154 1.00 94.81 217 PHE A CA 1
ATOM 1513 C C . PHE A 1 217 ? 4.399 -5.120 -14.538 1.00 94.81 217 PHE A C 1
ATOM 1515 O O . PHE A 1 217 ? 3.468 -4.767 -15.245 1.00 94.81 217 PHE A O 1
ATOM 1522 N N . PHE A 1 218 ? 5.303 -6.011 -14.935 1.00 93.88 218 PHE A N 1
ATOM 1523 C CA . PHE A 1 218 ? 5.369 -6.486 -16.317 1.00 93.88 218 PHE A CA 1
ATOM 1524 C C . PHE A 1 218 ? 5.338 -8.006 -16.430 1.00 93.88 218 PHE A C 1
ATOM 1526 O O . PHE A 1 218 ? 5.866 -8.707 -15.568 1.00 93.88 218 PHE A O 1
ATOM 1533 N N . THR A 1 219 ? 4.800 -8.508 -17.543 1.00 91.31 219 THR A N 1
ATOM 1534 C CA . THR A 1 219 ? 4.781 -9.939 -17.875 1.00 91.31 219 THR A CA 1
ATOM 1535 C C . THR A 1 219 ? 5.168 -10.212 -19.328 1.00 91.31 219 THR A C 1
ATOM 1537 O O . THR A 1 219 ? 5.297 -9.304 -20.155 1.00 91.31 219 THR A O 1
ATOM 1540 N N . GLY A 1 220 ? 5.370 -11.493 -19.641 1.00 80.94 220 GLY A N 1
ATOM 1541 C CA . GLY A 1 220 ? 5.544 -11.991 -21.000 1.00 80.94 220 GLY A CA 1
ATOM 1542 C C . GLY A 1 220 ? 6.693 -11.325 -21.757 1.00 80.94 220 GLY A C 1
ATOM 1543 O O . GLY A 1 220 ? 7.824 -11.255 -21.275 1.00 80.94 220 GLY A O 1
ATOM 1544 N N . ILE A 1 221 ? 6.395 -10.844 -22.968 1.00 76.12 221 ILE A N 1
ATOM 1545 C CA . ILE A 1 221 ? 7.397 -10.318 -23.906 1.00 76.12 221 ILE A CA 1
ATOM 1546 C C . ILE A 1 221 ? 8.165 -9.100 -23.366 1.00 76.12 221 ILE A C 1
ATOM 1548 O O . ILE A 1 221 ? 9.311 -8.877 -23.750 1.00 76.12 221 ILE A O 1
ATOM 1552 N N . TYR A 1 222 ? 7.590 -8.348 -22.424 1.00 81.00 222 TYR A N 1
ATOM 1553 C CA . TYR A 1 222 ? 8.262 -7.199 -21.816 1.00 81.00 222 TYR A CA 1
ATOM 1554 C C . TYR A 1 222 ? 9.493 -7.608 -20.994 1.00 81.00 222 TYR A C 1
ATOM 1556 O O . TYR A 1 222 ? 10.435 -6.828 -20.873 1.00 81.00 222 TYR A O 1
ATOM 1564 N N . LEU A 1 223 ? 9.550 -8.845 -20.486 1.00 82.69 223 LEU A N 1
ATOM 1565 C CA . LEU A 1 223 ? 10.667 -9.320 -19.660 1.00 82.69 223 LEU A CA 1
ATOM 1566 C C . LEU A 1 223 ? 11.949 -9.626 -20.456 1.00 82.69 223 LEU A C 1
ATOM 1568 O O . LEU A 1 223 ? 13.019 -9.773 -19.854 1.00 82.69 223 LEU A O 1
ATOM 1572 N N . PHE A 1 224 ? 11.879 -9.664 -21.795 1.00 79.75 224 PHE A N 1
ATOM 1573 C CA . PHE A 1 224 ? 13.077 -9.703 -22.645 1.00 79.75 224 PHE A CA 1
ATOM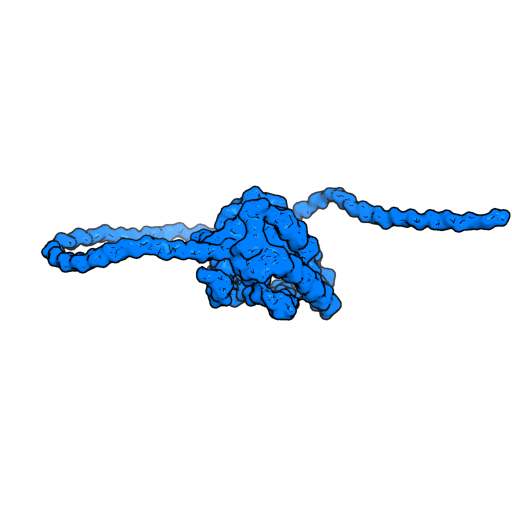 1574 C C . PHE A 1 224 ? 13.851 -8.379 -22.614 1.00 79.75 224 PHE A C 1
ATOM 1576 O O . PHE A 1 224 ? 15.054 -8.368 -22.868 1.00 79.75 224 PHE A O 1
ATOM 1583 N N . SER A 1 225 ? 13.195 -7.271 -22.264 1.00 84.06 225 SER A N 1
ATOM 1584 C CA . SER A 1 225 ? 13.849 -5.980 -22.058 1.00 84.06 225 SER A CA 1
ATOM 1585 C C . SER A 1 225 ? 14.417 -5.860 -20.639 1.00 84.06 225 SER A C 1
ATOM 1587 O O . SER A 1 225 ? 13.846 -6.357 -19.668 1.00 84.06 225 SER A O 1
ATOM 1589 N N . ASP A 1 226 ? 15.550 -5.167 -20.509 1.00 84.00 226 ASP A N 1
ATOM 1590 C CA . ASP A 1 226 ? 16.253 -5.019 -19.228 1.00 84.00 226 ASP A CA 1
ATOM 1591 C C . ASP A 1 226 ? 15.454 -4.230 -18.190 1.00 84.00 226 ASP A C 1
ATOM 1593 O O . ASP A 1 226 ? 15.433 -4.624 -17.024 1.00 84.00 226 ASP A O 1
ATOM 1597 N N . PHE A 1 227 ? 14.778 -3.151 -18.601 1.00 86.00 227 PHE A N 1
ATOM 1598 C CA . PHE A 1 227 ? 14.018 -2.298 -17.685 1.00 86.00 227 PHE A CA 1
ATOM 1599 C C . PHE A 1 227 ? 12.880 -3.053 -16.973 1.00 86.00 227 PHE A C 1
ATOM 1601 O O . PHE A 1 227 ? 12.936 -3.142 -15.744 1.00 86.00 227 PHE A O 1
ATOM 1608 N N . PRO A 1 228 ? 11.895 -3.658 -17.678 1.00 89.81 228 PRO A N 1
ATOM 1609 C CA . PRO A 1 228 ? 10.802 -4.388 -17.031 1.00 89.81 228 PRO A CA 1
ATOM 1610 C C . PRO A 1 228 ? 11.277 -5.503 -16.100 1.00 89.81 228 PRO A C 1
ATOM 1612 O O . PRO A 1 228 ? 10.756 -5.670 -14.997 1.00 89.81 228 PRO A O 1
ATOM 1615 N N . ARG A 1 229 ? 12.303 -6.251 -16.526 1.00 91.00 229 ARG A N 1
ATOM 1616 C CA . ARG A 1 229 ? 12.863 -7.353 -15.741 1.00 91.00 229 ARG A CA 1
ATOM 1617 C C . ARG A 1 229 ? 13.519 -6.858 -14.455 1.00 91.00 229 ARG A C 1
ATOM 1619 O O . ARG A 1 229 ? 13.283 -7.436 -13.397 1.00 91.00 229 ARG A O 1
ATOM 1626 N N . ARG A 1 230 ? 14.335 -5.802 -14.539 1.00 90.56 230 ARG A N 1
ATOM 1627 C CA . ARG A 1 230 ? 14.986 -5.207 -13.365 1.00 90.56 230 ARG A CA 1
ATOM 1628 C C . ARG A 1 230 ? 13.963 -4.600 -12.416 1.00 90.56 230 ARG A C 1
ATOM 1630 O O . ARG A 1 230 ? 14.056 -4.881 -11.233 1.00 90.56 230 ARG A O 1
ATOM 1637 N N . LEU A 1 231 ? 12.967 -3.873 -12.922 1.00 91.50 231 LEU A N 1
ATOM 1638 C CA . LEU A 1 231 ? 11.934 -3.270 -12.078 1.00 91.50 231 LEU A CA 1
ATOM 1639 C C . LEU A 1 231 ? 11.107 -4.316 -11.319 1.00 91.50 231 LEU A C 1
ATOM 1641 O O . LEU A 1 231 ? 10.883 -4.161 -10.121 1.00 91.50 231 LEU A O 1
ATOM 1645 N N . ASN A 1 232 ? 10.724 -5.422 -11.965 1.00 95.25 232 ASN A N 1
ATOM 1646 C CA . ASN A 1 232 ? 10.081 -6.535 -11.261 1.00 95.25 232 ASN A CA 1
ATOM 1647 C C . ASN A 1 232 ? 10.987 -7.124 -10.163 1.00 95.25 232 ASN A C 1
ATOM 1649 O O . ASN A 1 232 ? 10.505 -7.423 -9.074 1.00 95.25 232 ASN A O 1
ATOM 1653 N N . ALA A 1 233 ? 12.294 -7.258 -10.413 1.00 94.69 233 ALA A N 1
ATOM 1654 C CA . ALA A 1 233 ? 13.240 -7.729 -9.399 1.00 94.69 233 ALA A CA 1
ATOM 1655 C C . ALA A 1 233 ? 13.413 -6.728 -8.235 1.00 94.69 233 ALA A C 1
ATOM 1657 O O . ALA A 1 233 ? 13.578 -7.140 -7.082 1.00 94.69 233 ALA A O 1
ATOM 1658 N N . SER A 1 234 ? 13.340 -5.420 -8.507 1.00 95.31 234 SER A N 1
ATOM 1659 C CA . SER A 1 234 ? 13.317 -4.373 -7.476 1.00 95.31 234 SER A CA 1
ATOM 1660 C C . SER A 1 234 ? 12.089 -4.509 -6.580 1.00 95.31 234 SER A C 1
ATOM 1662 O O . SER A 1 234 ? 12.222 -4.458 -5.359 1.00 95.31 234 SER A O 1
ATOM 1664 N N . ILE A 1 235 ? 10.912 -4.734 -7.175 1.00 97.00 235 ILE A N 1
ATOM 1665 C CA . ILE A 1 235 ? 9.655 -4.967 -6.449 1.00 97.00 235 ILE A CA 1
ATOM 1666 C C . ILE A 1 235 ? 9.762 -6.235 -5.599 1.00 97.00 235 ILE A C 1
ATOM 1668 O O . ILE A 1 235 ? 9.423 -6.210 -4.419 1.00 97.00 235 ILE A O 1
ATOM 1672 N N . ASP A 1 236 ? 10.325 -7.315 -6.148 1.00 98.00 236 ASP A N 1
ATOM 1673 C CA . ASP A 1 236 ? 10.532 -8.549 -5.389 1.00 98.00 236 ASP A CA 1
ATOM 1674 C C . ASP A 1 236 ? 11.440 -8.337 -4.165 1.00 98.00 236 ASP A C 1
ATOM 1676 O O . ASP A 1 236 ? 11.190 -8.900 -3.097 1.00 98.00 236 ASP A O 1
ATOM 1680 N N . THR A 1 237 ? 12.466 -7.493 -4.302 1.00 98.38 237 THR A N 1
ATOM 1681 C CA . THR A 1 237 ? 13.366 -7.117 -3.201 1.00 98.38 237 THR A CA 1
ATOM 1682 C C . THR A 1 237 ? 12.656 -6.242 -2.165 1.00 98.38 237 THR A C 1
ATOM 1684 O O . THR A 1 237 ? 12.775 -6.495 -0.966 1.00 98.38 237 THR A O 1
ATOM 1687 N N . LEU A 1 238 ? 11.891 -5.241 -2.611 1.00 98.50 238 LEU A N 1
ATOM 1688 C CA . LEU A 1 238 ? 11.081 -4.376 -1.751 1.00 98.50 238 LEU A CA 1
ATOM 1689 C C . LEU A 1 238 ? 10.106 -5.202 -0.902 1.00 98.50 238 LEU A C 1
ATOM 1691 O O . LEU A 1 238 ? 10.105 -5.095 0.326 1.00 98.50 238 LEU A O 1
ATOM 1695 N N . ASP A 1 239 ? 9.338 -6.082 -1.535 1.00 98.75 239 ASP A N 1
ATOM 1696 C CA . ASP A 1 239 ? 8.372 -6.935 -0.848 1.00 98.75 239 ASP A CA 1
ATOM 1697 C C . ASP A 1 239 ? 9.040 -7.911 0.126 1.00 98.75 239 ASP A C 1
ATOM 1699 O O . ASP A 1 239 ? 8.499 -8.175 1.201 1.00 98.75 239 ASP A O 1
ATOM 1703 N N . ALA A 1 240 ? 10.238 -8.415 -0.189 1.00 98.75 240 ALA A N 1
ATOM 1704 C CA . ALA A 1 240 ? 10.999 -9.244 0.743 1.00 98.75 240 ALA A CA 1
ATOM 1705 C C . ALA A 1 240 ? 11.385 -8.471 2.020 1.00 98.75 240 ALA A C 1
ATOM 1707 O O . ALA A 1 240 ? 11.275 -9.012 3.128 1.00 98.75 240 ALA A O 1
ATOM 1708 N N . VAL A 1 241 ? 11.780 -7.198 1.889 1.00 98.81 241 VAL A N 1
ATOM 1709 C CA . VAL A 1 241 ? 12.069 -6.316 3.033 1.00 98.81 241 VAL A CA 1
ATOM 1710 C C . VAL A 1 241 ? 10.799 -6.030 3.840 1.00 98.81 241 VAL A C 1
ATOM 1712 O O . VAL A 1 241 ? 10.815 -6.171 5.066 1.00 98.81 241 VAL A O 1
ATOM 1715 N N . ILE A 1 242 ? 9.686 -5.707 3.172 1.00 98.88 242 ILE A N 1
ATOM 1716 C CA . ILE A 1 242 ? 8.382 -5.469 3.814 1.00 98.88 242 ILE A CA 1
ATOM 1717 C C . ILE A 1 242 ? 7.935 -6.703 4.595 1.00 98.88 242 ILE A C 1
ATOM 1719 O O . ILE A 1 242 ? 7.623 -6.602 5.783 1.00 98.88 242 ILE A O 1
ATOM 1723 N N . LYS A 1 243 ? 7.975 -7.884 3.971 1.00 98.81 243 LYS A N 1
ATOM 1724 C CA . LYS A 1 243 ? 7.621 -9.162 4.597 1.00 98.81 243 LYS A CA 1
ATOM 1725 C C . LYS A 1 243 ? 8.456 -9.440 5.844 1.00 98.81 243 LYS A C 1
ATOM 1727 O O . LYS A 1 243 ? 7.905 -9.809 6.882 1.00 98.81 243 LYS A O 1
ATOM 1732 N N . SER A 1 244 ? 9.772 -9.241 5.757 1.00 98.69 244 SER A N 1
ATOM 1733 C CA . SER A 1 244 ? 10.694 -9.438 6.880 1.00 98.69 244 SER A CA 1
ATOM 1734 C C . SER A 1 244 ? 10.395 -8.479 8.039 1.00 98.69 244 SER A C 1
ATOM 1736 O O . SER A 1 244 ? 10.212 -8.910 9.182 1.00 98.69 244 SER A O 1
ATOM 1738 N N . ALA A 1 245 ? 10.252 -7.182 7.746 1.00 98.81 245 ALA A N 1
ATOM 1739 C CA . ALA A 1 245 ? 9.934 -6.165 8.745 1.00 98.81 245 ALA A CA 1
ATOM 1740 C C . ALA A 1 245 ? 8.555 -6.393 9.387 1.00 98.81 245 ALA A C 1
ATOM 1742 O O . ALA A 1 245 ? 8.402 -6.226 10.601 1.00 98.81 245 ALA A O 1
ATOM 1743 N N . ALA A 1 246 ? 7.557 -6.806 8.601 1.00 98.81 246 ALA A N 1
ATOM 1744 C CA . ALA A 1 246 ? 6.219 -7.112 9.091 1.00 98.81 246 ALA A CA 1
ATOM 1745 C C . ALA A 1 246 ? 6.250 -8.292 10.073 1.00 98.81 246 ALA A C 1
ATOM 1747 O O . ALA A 1 246 ? 5.785 -8.164 11.212 1.00 98.81 246 ALA A O 1
ATOM 1748 N N . ALA A 1 247 ? 6.890 -9.401 9.684 1.00 98.56 247 ALA A N 1
ATOM 1749 C CA . ALA A 1 247 ? 7.036 -10.582 10.531 1.00 98.56 247 ALA A CA 1
ATOM 1750 C C . ALA A 1 247 ? 7.735 -10.250 11.863 1.00 98.56 247 ALA A C 1
ATOM 1752 O O . ALA A 1 247 ? 7.233 -10.608 12.930 1.00 98.56 247 ALA A O 1
ATOM 1753 N N . ALA A 1 248 ? 8.831 -9.483 11.820 1.00 98.50 248 ALA A N 1
ATOM 1754 C CA . ALA A 1 248 ? 9.583 -9.071 13.008 1.00 98.50 248 ALA A CA 1
ATOM 1755 C C . ALA A 1 248 ? 8.783 -8.178 13.978 1.00 98.50 248 ALA A C 1
ATOM 1757 O O . ALA A 1 248 ? 9.118 -8.089 15.159 1.00 98.50 248 ALA A O 1
ATOM 1758 N N . ASN A 1 249 ? 7.717 -7.525 13.505 1.00 98.56 249 ASN A N 1
ATOM 1759 C CA . ASN A 1 249 ? 6.878 -6.633 14.307 1.00 98.56 249 ASN A CA 1
ATOM 1760 C C . ASN A 1 249 ? 5.486 -7.218 14.608 1.00 98.56 249 ASN A C 1
ATOM 1762 O O . ASN A 1 249 ? 4.631 -6.527 15.174 1.00 98.56 249 ASN A O 1
ATOM 1766 N N . GLY A 1 250 ? 5.242 -8.493 14.281 1.00 98.25 250 GLY A N 1
ATOM 1767 C CA . GLY A 1 250 ? 3.942 -9.141 14.464 1.00 98.25 250 GLY A CA 1
ATOM 1768 C C . GLY A 1 250 ? 2.837 -8.450 13.662 1.00 98.25 250 GLY A C 1
ATOM 1769 O O . GLY A 1 250 ? 1.770 -8.167 14.212 1.00 98.25 250 GLY A O 1
ATOM 1770 N N . VAL A 1 251 ? 3.153 -8.103 12.414 1.00 98.81 251 VAL A N 1
ATOM 1771 C CA . VAL A 1 251 ? 2.256 -7.616 11.360 1.00 98.81 251 VAL A CA 1
ATOM 1772 C C . VAL A 1 251 ? 2.123 -8.739 10.330 1.00 98.81 251 VAL A C 1
ATOM 1774 O O . VAL A 1 251 ? 3.096 -9.429 10.031 1.00 98.81 251 VAL A O 1
ATOM 1777 N N . THR A 1 252 ? 0.919 -8.953 9.802 1.00 98.81 252 THR A N 1
ATOM 1778 C CA . THR A 1 252 ? 0.706 -9.935 8.724 1.00 98.81 252 THR A CA 1
ATOM 1779 C C . THR A 1 252 ? 1.161 -9.327 7.403 1.00 98.81 252 THR A C 1
ATOM 1781 O O . THR A 1 252 ? 0.750 -8.215 7.091 1.00 98.81 252 THR A O 1
ATOM 1784 N N . PHE A 1 253 ? 1.986 -10.031 6.634 1.00 98.88 253 PHE A N 1
ATOM 1785 C CA . PHE A 1 253 ? 2.271 -9.654 5.250 1.00 98.88 253 PHE A CA 1
ATOM 1786 C C . PHE A 1 253 ? 1.299 -10.372 4.313 1.00 98.88 253 PHE A C 1
ATOM 1788 O O . PHE A 1 253 ? 1.083 -11.567 4.502 1.00 98.88 253 PHE A O 1
ATOM 1795 N N . VAL A 1 254 ? 0.750 -9.654 3.334 1.00 98.81 254 VAL A N 1
ATOM 1796 C CA . VAL A 1 254 ? -0.052 -10.215 2.236 1.00 98.81 254 VAL A CA 1
ATOM 1797 C C . VAL A 1 254 ? 0.692 -9.986 0.932 1.00 98.81 254 VAL A C 1
ATOM 1799 O O . VAL A 1 254 ? 0.994 -8.841 0.579 1.00 98.81 254 VAL A O 1
ATOM 1802 N N . ASP A 1 255 ? 0.991 -11.080 0.241 1.00 98.56 255 ASP A N 1
ATOM 1803 C CA . ASP A 1 255 ? 1.664 -11.055 -1.051 1.00 98.56 255 ASP A CA 1
ATOM 1804 C C . ASP A 1 255 ? 0.626 -10.972 -2.165 1.00 98.56 255 ASP A C 1
ATOM 1806 O O . ASP A 1 255 ? -0.066 -11.940 -2.438 1.00 98.56 255 ASP A O 1
ATOM 1810 N N . VAL A 1 256 ? 0.510 -9.815 -2.811 1.00 98.56 256 VAL A N 1
ATOM 1811 C CA . VAL A 1 256 ? -0.484 -9.619 -3.878 1.00 98.56 256 VAL A CA 1
ATOM 1812 C C . VAL A 1 256 ? -0.002 -10.125 -5.236 1.00 98.56 256 VAL A C 1
ATOM 1814 O O . VAL A 1 256 ? -0.758 -10.119 -6.206 1.00 98.56 256 VAL A O 1
ATOM 1817 N N . ARG A 1 257 ? 1.271 -10.523 -5.361 1.00 97.88 257 ARG A N 1
ATOM 1818 C CA . ARG A 1 257 ? 1.834 -10.947 -6.652 1.00 97.88 257 ARG A CA 1
ATOM 1819 C C . ARG A 1 257 ? 1.198 -12.237 -7.157 1.00 97.88 257 ARG A C 1
ATOM 1821 O O . ARG A 1 257 ? 1.168 -12.433 -8.369 1.00 97.88 257 ARG A O 1
ATOM 1828 N N . ASP A 1 258 ? 0.681 -13.073 -6.260 1.00 96.00 258 ASP A N 1
ATOM 1829 C CA . ASP A 1 258 ? 0.010 -14.318 -6.625 1.00 96.00 258 ASP A CA 1
ATOM 1830 C C . ASP A 1 258 ? -1.298 -14.037 -7.377 1.00 96.00 258 ASP A C 1
ATOM 1832 O O . ASP A 1 258 ? -1.533 -14.623 -8.435 1.00 96.00 258 ASP A O 1
ATOM 1836 N N . GLU A 1 259 ? -2.110 -13.084 -6.911 1.00 98.00 259 GLU A N 1
ATOM 1837 C CA . GLU A 1 259 ? -3.348 -12.683 -7.587 1.00 98.00 259 GLU A CA 1
ATOM 1838 C C . GLU A 1 259 ? -3.097 -11.873 -8.862 1.00 98.00 259 GLU A C 1
ATOM 1840 O O . GLU A 1 259 ? -3.846 -12.003 -9.828 1.00 98.00 259 GLU A O 1
ATOM 1845 N N . PHE A 1 260 ? -2.053 -11.040 -8.892 1.00 98.00 260 PHE A N 1
ATOM 1846 C CA . PHE A 1 260 ? -1.711 -10.248 -10.080 1.00 98.00 260 PHE A CA 1
ATOM 1847 C C . PHE A 1 260 ? -1.015 -11.058 -11.185 1.00 98.00 260 PHE A C 1
ATOM 1849 O O . PHE A 1 260 ? -0.856 -10.543 -12.294 1.00 98.00 260 PHE A O 1
ATOM 1856 N N . ASN A 1 261 ? -0.606 -12.301 -10.913 1.00 95.25 261 ASN A N 1
ATOM 1857 C CA . ASN A 1 261 ? 0.073 -13.153 -11.882 1.00 95.25 261 ASN A CA 1
ATOM 1858 C C . ASN A 1 261 ? -0.800 -13.384 -13.125 1.00 95.25 261 ASN A C 1
ATOM 1860 O O . ASN A 1 261 ? -1.912 -13.906 -13.044 1.00 95.25 261 ASN A O 1
ATOM 1864 N N . GLY A 1 262 ? -0.284 -13.005 -14.293 1.00 94.69 262 GLY A N 1
ATOM 1865 C CA . GLY A 1 262 ? -1.027 -13.072 -15.547 1.00 94.69 262 GLY A CA 1
ATOM 1866 C C . GLY A 1 262 ? -1.956 -11.880 -15.771 1.00 94.69 262 GLY A C 1
ATOM 1867 O O . GLY A 1 262 ? -2.753 -11.919 -16.706 1.00 94.69 262 GLY A O 1
ATOM 1868 N N . HIS A 1 263 ? -1.842 -10.817 -14.977 1.00 96.94 263 HIS A N 1
ATOM 1869 C CA . HIS A 1 263 ? -2.577 -9.555 -15.115 1.00 96.94 263 HIS A CA 1
ATOM 1870 C C . HIS A 1 263 ? -1.667 -8.322 -14.996 1.00 96.94 263 HIS A C 1
ATOM 1872 O O . HIS A 1 263 ? -2.136 -7.194 -14.832 1.00 96.94 263 HIS A O 1
ATOM 1878 N N . GLU A 1 264 ? -0.356 -8.504 -15.117 1.00 96.69 264 GLU A N 1
ATOM 1879 C CA . GLU A 1 264 ? 0.607 -7.412 -15.187 1.00 96.69 264 GLU A CA 1
ATOM 1880 C C . GLU A 1 264 ? 0.476 -6.623 -16.511 1.00 96.69 264 GLU A C 1
ATOM 1882 O O . GLU A 1 264 ? -0.254 -7.008 -17.434 1.00 96.69 264 GLU A O 1
ATOM 1887 N N . ILE A 1 265 ? 1.203 -5.509 -16.639 1.00 93.62 265 ILE A N 1
ATOM 1888 C CA . ILE A 1 265 ? 1.302 -4.743 -17.889 1.00 93.62 265 ILE A CA 1
ATOM 1889 C C . ILE A 1 265 ? 1.802 -5.669 -19.002 1.00 93.62 265 ILE A C 1
ATOM 1891 O O . ILE A 1 265 ? 2.822 -6.356 -18.866 1.00 93.62 265 ILE A O 1
ATOM 1895 N N . GLY A 1 266 ? 1.069 -5.667 -20.116 1.00 88.50 266 GLY A N 1
ATOM 1896 C CA . GLY A 1 266 ? 1.338 -6.533 -21.260 1.00 88.50 266 GLY A CA 1
ATOM 1897 C C . GLY A 1 266 ? 0.645 -7.894 -21.222 1.00 88.50 266 GLY A C 1
ATOM 1898 O O . GLY A 1 266 ? 0.867 -8.696 -22.129 1.00 88.50 266 GLY A O 1
ATOM 1899 N N . SER A 1 267 ? -0.191 -8.174 -20.216 1.00 90.56 267 SER A N 1
ATOM 1900 C CA . SER A 1 267 ? -0.986 -9.402 -20.193 1.00 90.56 267 SER A CA 1
ATOM 1901 C C . SER A 1 267 ? -2.094 -9.416 -21.255 1.00 90.56 267 SER A C 1
ATOM 1903 O O . SER A 1 267 ? -2.879 -8.474 -21.380 1.00 90.56 267 SER A O 1
ATOM 1905 N N . PHE A 1 268 ? -2.226 -10.549 -21.954 1.00 85.56 268 PHE A N 1
ATOM 1906 C CA . PHE A 1 268 ? -3.330 -10.826 -22.880 1.00 85.56 268 PHE A CA 1
ATOM 1907 C C . PHE A 1 268 ? -4.676 -11.070 -22.181 1.00 85.56 268 PHE A C 1
ATOM 1909 O O . PHE A 1 268 ? -5.721 -10.903 -22.805 1.00 85.56 268 PHE A O 1
ATOM 1916 N N . SER A 1 269 ? -4.666 -11.431 -20.895 1.00 85.44 269 SER A N 1
ATOM 1917 C CA . SER A 1 269 ? -5.877 -11.647 -20.085 1.00 85.44 269 SER A CA 1
ATOM 1918 C C . SER A 1 269 ? -6.473 -10.340 -19.541 1.00 85.44 269 SER A C 1
ATOM 1920 O O . SER A 1 269 ? -7.431 -10.367 -18.768 1.00 85.44 269 SER A O 1
ATOM 1922 N N . GLY A 1 270 ? -5.907 -9.197 -19.941 1.00 90.50 270 GLY A N 1
ATOM 1923 C CA . GLY A 1 270 ? -6.240 -7.867 -19.446 1.00 90.50 270 GLY A CA 1
ATOM 1924 C C . GLY A 1 270 ? -5.329 -7.454 -18.293 1.00 90.50 270 GLY A C 1
ATOM 1925 O O . GLY A 1 270 ? -5.208 -8.171 -17.299 1.00 90.50 270 GLY A O 1
ATOM 1926 N N . GLN A 1 271 ? -4.703 -6.283 -18.425 1.00 94.62 271 GLN A N 1
ATOM 1927 C CA . GLN A 1 271 ? -3.846 -5.721 -17.384 1.00 94.62 271 GLN A CA 1
ATOM 1928 C C . GLN A 1 271 ? -4.673 -5.119 -16.240 1.00 94.62 271 GLN A C 1
ATOM 1930 O O . GLN A 1 271 ? -5.685 -4.442 -16.444 1.00 94.62 271 GLN A O 1
ATOM 1935 N N . TRP A 1 272 ? -4.214 -5.341 -15.019 1.00 98.00 272 TRP A N 1
ATOM 1936 C CA . TRP A 1 272 ? -4.780 -4.790 -13.788 1.00 98.00 272 TRP A CA 1
ATOM 1937 C C . TRP A 1 272 ? -4.012 -3.586 -13.265 1.00 98.00 272 TRP A C 1
ATOM 1939 O O . TRP A 1 272 ? -4.429 -2.979 -12.286 1.00 98.00 272 TRP A O 1
ATOM 1949 N N . ILE A 1 273 ? -2.911 -3.239 -13.921 1.00 97.69 273 ILE A N 1
ATOM 1950 C CA . ILE A 1 273 ? -2.069 -2.088 -13.620 1.00 97.69 273 ILE A CA 1
ATOM 1951 C C . ILE A 1 273 ? -2.229 -1.109 -14.775 1.00 97.69 273 ILE A C 1
ATOM 1953 O O . ILE A 1 273 ? -2.143 -1.510 -15.936 1.00 97.69 273 ILE A O 1
ATOM 1957 N N . ASN A 1 274 ? -2.496 0.157 -14.485 1.00 95.25 274 ASN A N 1
ATOM 1958 C CA . ASN A 1 274 ? -2.593 1.198 -15.500 1.00 95.25 274 ASN A CA 1
ATOM 1959 C C . ASN A 1 274 ? -1.224 1.463 -16.135 1.00 95.25 274 ASN A C 1
ATOM 1961 O O . ASN A 1 274 ? -0.201 1.501 -15.451 1.00 95.25 274 ASN A O 1
ATOM 1965 N N . TYR A 1 275 ? -1.208 1.636 -17.454 1.00 91.38 275 TYR A N 1
ATOM 1966 C CA . TYR A 1 275 ? -0.018 2.018 -18.207 1.00 91.38 275 TYR A CA 1
ATOM 1967 C C . TYR A 1 275 ? -0.441 2.683 -19.516 1.00 91.38 275 TYR A C 1
ATOM 1969 O O . TYR A 1 275 ? -1.194 2.076 -20.282 1.00 91.38 275 TYR A O 1
ATOM 1977 N N . GLY A 1 276 ? 0.016 3.912 -19.768 1.00 86.31 276 GLY A N 1
ATOM 1978 C CA . GLY A 1 276 ? -0.478 4.717 -20.887 1.00 86.31 276 GLY A CA 1
ATOM 1979 C C . GLY A 1 276 ? -1.908 5.222 -20.666 1.00 86.31 276 GLY A C 1
ATOM 1980 O O . GLY A 1 276 ? -2.674 5.350 -21.623 1.00 86.31 276 GLY A O 1
ATOM 1981 N N . SER A 1 277 ? -2.286 5.451 -19.408 1.00 86.44 277 SER A N 1
ATOM 1982 C CA . SER A 1 277 ? -3.594 5.989 -19.030 1.00 86.44 277 SER A CA 1
ATOM 1983 C C . SER A 1 277 ? -3.763 7.456 -19.454 1.00 86.44 277 SER A C 1
ATOM 1985 O O . SER A 1 277 ? -2.805 8.172 -19.750 1.00 86.44 277 SER A O 1
ATOM 1987 N N . THR A 1 278 ? -5.015 7.922 -19.511 1.00 87.62 278 THR A N 1
ATOM 1988 C CA . THR A 1 278 ? -5.326 9.319 -19.860 1.00 87.62 278 THR A CA 1
ATOM 1989 C C . THR A 1 278 ? -4.872 10.312 -18.797 1.00 87.62 278 THR A C 1
ATOM 1991 O O . THR A 1 278 ? -4.582 11.459 -19.130 1.00 87.62 278 THR A O 1
ATOM 1994 N N . ASP A 1 279 ? -4.830 9.883 -17.536 1.00 88.50 279 ASP A N 1
ATOM 1995 C CA . ASP A 1 279 ? -4.199 10.614 -16.444 1.00 88.50 279 ASP A CA 1
ATOM 1996 C C . ASP A 1 279 ? -2.880 9.913 -16.097 1.00 88.50 279 ASP A C 1
ATOM 1998 O O . ASP A 1 279 ? -2.910 8.908 -15.395 1.00 88.50 279 ASP A O 1
ATOM 2002 N N . PRO A 1 280 ? -1.718 10.431 -16.530 1.00 88.69 280 PRO A N 1
ATOM 2003 C CA . PRO A 1 280 ? -0.428 9.789 -16.282 1.00 88.69 280 PRO A CA 1
ATOM 2004 C C . PRO A 1 280 ? -0.102 9.562 -14.801 1.00 88.69 280 PRO A C 1
ATOM 2006 O O .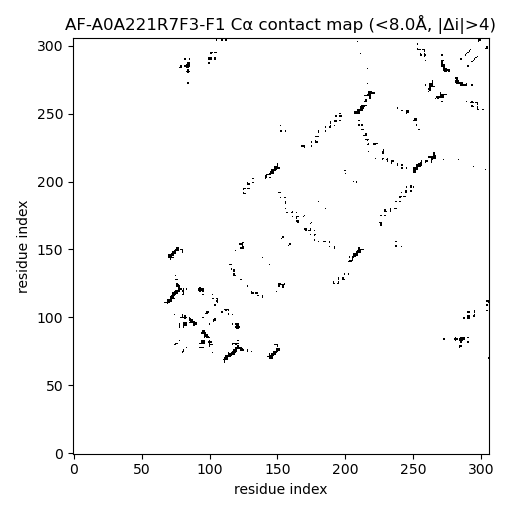 PRO A 1 280 ? 0.788 8.774 -14.494 1.00 88.69 280 PRO A O 1
ATOM 2009 N N . ASN A 1 281 ? -0.793 10.234 -13.873 1.00 90.88 281 ASN A N 1
ATOM 2010 C CA . ASN A 1 281 ? -0.633 9.958 -12.447 1.00 90.88 281 ASN A CA 1
ATOM 2011 C C . ASN A 1 281 ? -1.181 8.574 -12.066 1.00 90.88 281 ASN A C 1
ATOM 2013 O O . ASN A 1 281 ? -0.772 8.015 -11.055 1.00 90.88 281 ASN A O 1
ATOM 2017 N N . GLU A 1 282 ? -2.092 7.998 -12.847 1.00 94.19 282 GLU A N 1
ATOM 2018 C CA . GLU A 1 282 ? -2.651 6.667 -12.611 1.00 94.19 282 GLU A CA 1
ATOM 2019 C C . GLU A 1 282 ? -1.712 5.540 -13.047 1.00 94.19 282 GLU A C 1
ATOM 2021 O O . GLU A 1 282 ? -1.858 4.414 -12.568 1.00 94.19 282 GLU A O 1
ATOM 2026 N N . ASP A 1 283 ? -0.734 5.824 -13.911 1.00 92.75 283 ASP A N 1
ATOM 2027 C CA . ASP A 1 283 ? 0.203 4.819 -14.404 1.00 92.75 283 ASP A CA 1
ATOM 2028 C C . ASP A 1 283 ? 0.969 4.141 -13.261 1.00 92.75 283 ASP A C 1
ATOM 2030 O O . ASP A 1 283 ? 1.267 4.731 -12.219 1.00 92.75 283 ASP A O 1
ATOM 2034 N N . PHE A 1 284 ? 1.260 2.856 -13.465 1.00 95.00 284 PHE A N 1
ATOM 2035 C CA . PHE A 1 284 ? 1.862 1.952 -12.486 1.00 95.00 284 PHE A CA 1
ATOM 2036 C C . PHE A 1 284 ? 1.053 1.752 -11.202 1.00 95.00 284 PHE A C 1
ATOM 2038 O O . PHE A 1 284 ? 1.575 1.184 -10.248 1.00 95.00 284 PHE A O 1
ATOM 2045 N N . HIS A 1 285 ? -0.216 2.158 -11.169 1.00 98.19 285 HIS A N 1
ATOM 2046 C CA . HIS A 1 285 ? -1.130 1.824 -10.082 1.00 98.19 285 HIS A CA 1
ATOM 2047 C C . HIS A 1 285 ? -2.193 0.821 -10.534 1.00 98.19 285 HIS A C 1
ATOM 2049 O O . HIS A 1 285 ? -2.502 0.749 -11.729 1.00 98.19 285 HIS A O 1
ATOM 2055 N N . PRO A 1 286 ? -2.779 0.041 -9.611 1.00 98.62 286 PRO A N 1
ATOM 2056 C CA . PRO A 1 286 ? -3.886 -0.833 -9.945 1.00 98.62 286 PRO A CA 1
ATOM 2057 C C . PRO A 1 286 ? -5.083 -0.047 -10.491 1.00 98.62 286 PRO A C 1
ATOM 2059 O O . PRO A 1 286 ? -5.432 1.020 -9.994 1.00 98.62 286 PRO A O 1
ATOM 2062 N N . ASN A 1 287 ? -5.756 -0.606 -11.491 1.00 98.12 287 ASN A N 1
ATOM 2063 C CA . ASN A 1 287 ? -7.092 -0.163 -11.873 1.00 98.12 287 ASN A CA 1
ATOM 2064 C C . ASN A 1 287 ? -8.154 -0.816 -10.972 1.00 98.12 287 ASN A C 1
ATOM 2066 O O . ASN A 1 287 ? -7.842 -1.610 -10.080 1.00 98.12 287 ASN A O 1
ATOM 2070 N N . ALA A 1 288 ? -9.433 -0.516 -11.210 1.00 98.19 288 ALA A N 1
ATOM 2071 C CA . ALA A 1 288 ? -10.528 -1.077 -10.414 1.00 98.19 288 ALA A CA 1
ATOM 2072 C C . ALA A 1 288 ? -10.516 -2.622 -10.362 1.00 98.19 288 ALA A C 1
ATOM 2074 O O . ALA A 1 288 ? -10.828 -3.204 -9.322 1.00 98.19 288 ALA A O 1
ATOM 2075 N N . SER A 1 289 ? -10.107 -3.296 -11.446 1.00 98.56 289 SER A N 1
ATOM 2076 C CA . SER A 1 289 ? -9.957 -4.758 -11.470 1.00 98.56 289 SER A CA 1
ATOM 2077 C C . SER A 1 289 ? -8.782 -5.217 -10.612 1.00 98.56 289 SER A C 1
ATOM 2079 O O . SER A 1 289 ? -8.943 -6.157 -9.843 1.00 98.56 289 SER A O 1
ATOM 2081 N N . GLY A 1 290 ? -7.638 -4.529 -10.665 1.00 98.69 290 GLY A N 1
ATOM 2082 C CA . GLY A 1 290 ? -6.489 -4.834 -9.807 1.00 98.69 290 GLY A CA 1
ATOM 2083 C C . GLY A 1 290 ? -6.769 -4.640 -8.320 1.00 98.69 290 GLY A C 1
ATOM 2084 O O . GLY A 1 290 ? -6.340 -5.442 -7.492 1.00 98.69 290 GLY A O 1
ATOM 2085 N N . TYR A 1 291 ? -7.557 -3.632 -7.953 1.00 98.88 291 TYR A N 1
ATOM 2086 C CA . TYR A 1 291 ? -7.975 -3.469 -6.562 1.00 98.88 291 TYR A CA 1
ATOM 2087 C C . TYR A 1 291 ? -8.978 -4.522 -6.103 1.00 98.88 291 TYR A C 1
ATOM 2089 O O . TYR A 1 291 ? -8.893 -4.981 -4.962 1.00 98.88 291 TYR A O 1
ATOM 2097 N N . ARG A 1 292 ? -9.911 -4.922 -6.971 1.00 98.69 292 ARG A N 1
ATOM 2098 C CA . ARG A 1 292 ? -10.938 -5.912 -6.635 1.00 98.69 292 ARG A CA 1
ATOM 2099 C C . ARG A 1 292 ? -10.409 -7.343 -6.643 1.00 98.69 292 ARG A C 1
ATOM 2101 O O . ARG A 1 292 ? -10.633 -8.083 -5.694 1.00 98.69 292 ARG A O 1
ATOM 2108 N N . TYR A 1 293 ? -9.757 -7.748 -7.721 1.00 98.62 293 TYR A N 1
ATOM 2109 C CA . TYR A 1 293 ? -9.353 -9.135 -7.957 1.00 98.62 293 TYR A CA 1
ATOM 2110 C C . TYR A 1 293 ? -7.891 -9.401 -7.613 1.00 98.62 293 TYR A C 1
ATOM 2112 O O . TYR A 1 293 ? -7.527 -10.555 -7.438 1.00 98.62 293 TYR A O 1
ATOM 2120 N N . GLY A 1 294 ? -7.081 -8.350 -7.485 1.00 98.62 294 GLY A N 1
ATOM 2121 C CA . GLY A 1 294 ? -5.730 -8.427 -6.949 1.00 98.62 294 GLY A CA 1
ATOM 2122 C C . GLY A 1 294 ? -5.736 -8.239 -5.437 1.00 98.62 294 GLY A C 1
ATOM 2123 O O . GLY A 1 294 ? -5.782 -9.197 -4.676 1.00 98.62 294 GLY A O 1
ATOM 2124 N N . TYR A 1 295 ? -5.763 -6.982 -4.987 1.00 98.81 295 TYR A N 1
ATOM 2125 C CA . TYR A 1 295 ? -5.611 -6.647 -3.565 1.00 98.81 295 TYR A CA 1
ATOM 2126 C C . TYR A 1 295 ? -6.715 -7.212 -2.666 1.00 98.81 295 TYR A C 1
ATOM 2128 O O . TYR A 1 295 ? -6.415 -7.888 -1.685 1.00 98.81 295 TYR A O 1
ATOM 2136 N N . TYR A 1 296 ? -7.992 -6.934 -2.954 1.00 98.75 296 TYR A N 1
ATOM 2137 C CA . TYR A 1 296 ? -9.080 -7.432 -2.106 1.00 98.75 296 TYR A CA 1
ATOM 2138 C C . TYR A 1 296 ? -9.114 -8.966 -2.083 1.00 98.75 296 TYR A C 1
ATOM 2140 O O . TYR A 1 296 ? -9.249 -9.552 -1.008 1.00 98.75 296 TYR A O 1
ATOM 2148 N N . GLN A 1 297 ? -8.925 -9.619 -3.233 1.00 98.56 297 GLN A N 1
ATOM 2149 C CA . GLN A 1 297 ? -8.896 -11.079 -3.300 1.00 98.56 297 GLN A CA 1
ATOM 2150 C C . GLN A 1 297 ? -7.714 -11.678 -2.526 1.00 98.56 297 GLN A C 1
ATOM 2152 O O . GLN A 1 297 ? -7.919 -12.677 -1.841 1.00 98.56 297 GLN A O 1
ATOM 2157 N N . ALA A 1 298 ? -6.536 -11.047 -2.541 1.00 98.75 298 ALA A N 1
ATOM 2158 C CA . ALA A 1 298 ? -5.396 -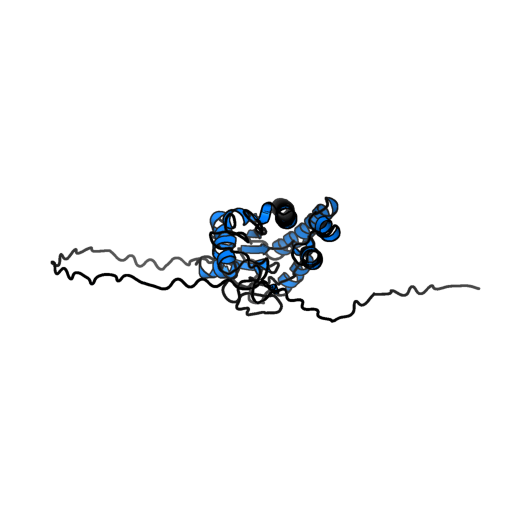11.463 -1.723 1.00 98.75 298 ALA A CA 1
ATOM 2159 C C . ALA A 1 298 ? -5.739 -11.432 -0.224 1.00 98.75 298 ALA A C 1
ATOM 2161 O O . ALA A 1 298 ? -5.519 -12.402 0.500 1.00 98.75 298 ALA A O 1
ATOM 2162 N N . LEU A 1 299 ? -6.397 -10.362 0.246 1.00 98.56 299 LEU A N 1
ATOM 2163 C CA . LEU A 1 299 ? -6.863 -10.275 1.639 1.00 98.56 299 LEU A CA 1
ATOM 2164 C C . LEU A 1 299 ? -7.874 -11.384 1.995 1.00 98.56 299 LEU A C 1
ATOM 2166 O O . LEU A 1 299 ? -7.923 -11.834 3.146 1.00 98.56 299 LEU A O 1
ATOM 2170 N N . VAL A 1 300 ? -8.693 -11.822 1.035 1.00 98.06 300 VAL A N 1
ATOM 2171 C CA . VAL A 1 300 ? -9.633 -12.940 1.211 1.00 98.06 300 VAL A CA 1
ATOM 2172 C C . VAL A 1 300 ? -8.894 -14.282 1.244 1.00 98.06 300 VAL A C 1
ATOM 2174 O O . VAL A 1 300 ? -9.098 -15.063 2.177 1.00 98.06 300 VAL A O 1
ATOM 2177 N N . ASN A 1 301 ? -8.024 -14.542 0.267 1.00 98.06 301 ASN A N 1
ATOM 2178 C CA . ASN A 1 301 ? -7.285 -15.797 0.116 1.00 98.06 301 ASN A CA 1
ATOM 2179 C C . ASN A 1 301 ? -6.377 -16.072 1.323 1.00 98.06 301 ASN A C 1
ATOM 2181 O O . ASN A 1 301 ? -6.387 -17.183 1.863 1.00 98.06 301 ASN A O 1
ATOM 2185 N N . ASP A 1 302 ? -5.714 -15.032 1.829 1.00 97.62 302 ASP A N 1
ATOM 2186 C CA . ASP A 1 302 ? -4.836 -15.096 3.003 1.00 97.62 302 ASP A CA 1
ATOM 2187 C C . ASP A 1 302 ? -5.596 -15.069 4.338 1.00 97.62 302 ASP A C 1
ATOM 2189 O O . ASP A 1 302 ? -4.995 -15.029 5.419 1.00 97.62 302 ASP A O 1
ATOM 2193 N N . ARG A 1 303 ? -6.938 -15.102 4.299 1.00 96.31 303 ARG A N 1
ATOM 2194 C CA . ARG A 1 303 ? -7.813 -15.095 5.486 1.00 96.31 303 ARG A CA 1
ATOM 2195 C C . ARG A 1 303 ? -7.502 -13.910 6.406 1.00 96.31 303 ARG A C 1
ATOM 2197 O O . ARG A 1 303 ? -7.439 -14.023 7.638 1.00 96.31 303 ARG A O 1
ATOM 2204 N N . VAL A 1 304 ? -7.244 -12.752 5.799 1.00 95.81 304 VAL A N 1
ATOM 2205 C CA . VAL A 1 304 ? -7.122 -11.486 6.519 1.00 95.81 304 VAL A CA 1
ATOM 2206 C C . VAL A 1 304 ? -8.486 -10.973 6.929 1.00 95.81 304 VAL A C 1
ATOM 2208 O O . VAL A 1 304 ? -8.642 -10.561 8.080 1.00 95.81 304 VAL A O 1
ATOM 2211 N N . LEU A 1 305 ? -9.444 -11.020 6.007 1.00 93.81 305 LEU A N 1
ATOM 2212 C CA . LEU A 1 305 ? -10.807 -10.576 6.261 1.00 93.81 305 LEU A CA 1
ATOM 2213 C C . LEU A 1 305 ? -11.607 -11.654 7.025 1.00 93.81 305 LEU A C 1
ATOM 2215 O O . LEU A 1 305 ? -11.388 -12.846 6.792 1.00 93.81 305 LEU A O 1
ATOM 2219 N N . PRO A 1 306 ? -12.496 -11.246 7.951 1.00 85.19 306 PRO A N 1
ATOM 2220 C CA . PRO A 1 306 ? -13.329 -12.142 8.755 1.00 85.19 306 PRO A CA 1
ATOM 2221 C C . PRO A 1 306 ? -14.486 -12.781 7.981 1.00 85.19 306 PRO A C 1
ATOM 2223 O O . PRO A 1 306 ? -14.905 -12.257 6.923 1.00 85.19 306 PRO A O 1
#

Nearest PDB structures (foldseek):
  5mal-assembly2_B  TM=8.583E-01  e=4.343E-21  Streptomyces rimosus
  4hyq-assembly1_A  TM=8.527E-01  e=3.001E-20  Streptomyces albidoflavus
  7e16-assembly2_B  TM=7.477E-01  e=1.760E-10  Geobacillus thermodenitrificans
  8ik1-assembly1_A  TM=7.638E-01  e=3.768E-10  Geobacillus sp. PA-3
  1es9-assembly1_A-2  TM=6.046E-01  e=1.086E-06  Bos taurus

Mean predicted aligned error: 12.18 Å

Radius of gyration: 25.4 Å; Cα contacts (8 Å, |Δi|>4): 498; chains: 1; bounding box: 91×72×67 Å

Sequence (306 aa):
MQGDTMSRSNHSPRFIARGLLALAAAVGLAAGAGIMPASAAPPGDQDTGVARAVQSAAKAGGGKPAPSTTVAYVALGDSYTAGQGAGPYFDTTCYRSTTSSYPIFADTLNSRVDLKTNQACSGASTADIPAQLSALPTTVDPSTVGLVTLTVGGIDAGSNQVATACPNGTVTQTCSDLLTLTTAEQADLTTKLTGAYKAVKAKFPKAKVVAAGYPRFFTGIYLFSDFPRRLNASIDTLDAVIKSAAAANGVTFVDVRDEFNGHE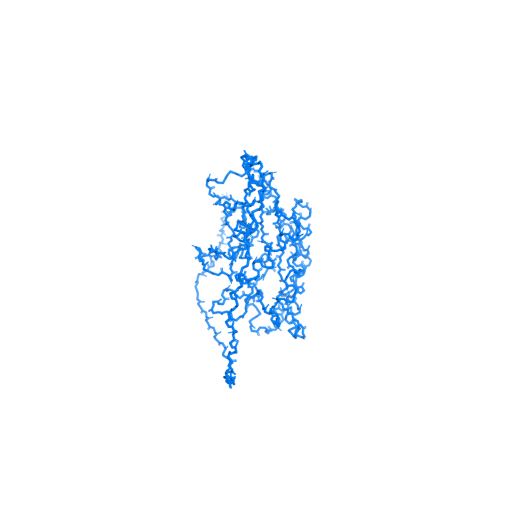IGSFSGQWINYGSTDPNEDFHPNASGYRYGYYQALVNDRVLP

Foldseek 3Di:
DDDDDDDDDDDDDDDDDDDDDDDDDDDDDDDDDDDDDDDDDDDDDDDDDDDDDDPDPDPPPPDDPDPLQAAEEEEEEALLQQQQLADDAPDPQFNRHPAFALLNLLCPVDVNYDYQDYLYGHLDALVCLLVSLVPRPPPDDLARHAAYEYEHLCNLLPVVVLPVVQPPNDDDVSNLVSLDQDPVSLVVSLVSLLSSLVSSCVSRVNYQYEYEAAEQADDDPCCVRPRSVSNSVSSVSRLVSNCVSCVVSVHHYFYLHVQCVQQHPPRPVHHQADDPDPPCSRHRHGYSCCRNRRVNVSCVVVVVRD

Solvent-accessible surface area (backbone atoms only — not comparable to full-atom values): 17656 Å² total; per-residue (Å²): 132,85,83,89,80,88,81,80,82,85,84,78,86,82,83,80,84,89,83,89,81,91,82,90,82,89,83,84,88,84,89,79,92,82,83,87,82,90,81,82,83,83,83,87,81,88,83,89,76,80,93,74,89,76,89,73,88,73,81,81,75,84,71,72,77,72,82,80,77,52,37,34,26,41,34,33,38,10,27,74,42,11,8,31,37,9,73,61,53,80,36,78,82,28,30,25,28,68,70,29,12,26,61,48,41,42,31,77,74,32,89,41,38,40,63,77,45,77,51,17,21,42,85,32,32,42,84,44,46,66,56,40,68,68,65,54,58,90,88,61,60,43,86,65,27,41,34,33,42,30,25,68,40,58,50,71,66,36,48,67,56,37,63,68,50,33,58,93,67,47,72,42,70,70,24,53,52,55,40,51,81,47,74,66,56,49,52,51,48,34,53,44,48,42,53,34,53,50,54,51,43,70,58,23,76,66,30,52,41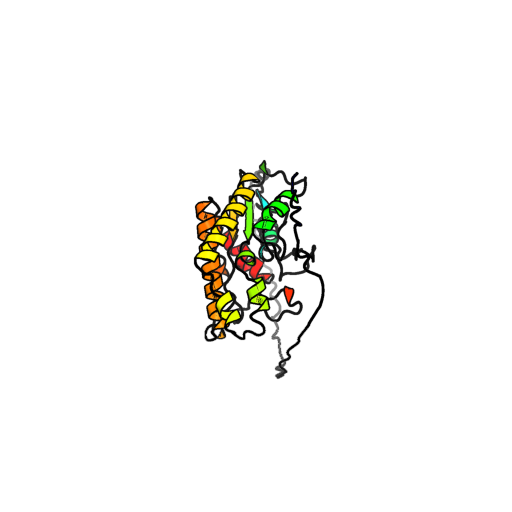,31,41,44,50,65,58,55,55,54,31,73,79,49,50,80,40,67,51,46,41,41,46,35,52,32,44,53,51,50,37,51,44,51,40,50,33,25,56,78,68,76,26,46,60,44,72,24,41,73,54,34,60,71,21,15,36,77,29,91,78,47,51,24,38,32,69,90,46,97,52,68,84,22,37,82,22,38,21,45,60,20,17,50,55,12,48,32,39,33,37,53,76,71,60,68,58,124

pLDDT: mean 82.54, std 24.12, range [25.83, 98.94]

Secondary structure (DSSP, 8-state):
-------------PPPP--------------------PPPPPP--------------------PPP----EEEEEEESHHHHTTTS--EEETTTTEESS-SHHHHHHHH-TTEEEEEE---TT--GGGHHHHHHS--TT--TTT--EEEEE-STTTTTHHHHHHHSGGG---HHHHHHTS--HHHHHHHHHHHHHHHHHHHHH-TTSEEEEE-----B-GGGGGSHHHHHHHHHHHHHHHHHHHHHHHTT-EEE-THHHHTT-SBT-TT--SB--S-SSGGGTTSB-HHIIIIIIIHHHHHTT---